Protein AF-0000000082938205 (afdb_homodimer)

Structure (mmCIF, N/CA/C/O backbone):
data_AF-0000000082938205-model_v1
#
loop_
_entity.id
_entity.type
_entity.pdbx_description
1 polymer 'SCP2 sterol-binding domain-containing protein'
#
loop_
_atom_site.group_PDB
_atom_site.id
_atom_site.type_symbol
_atom_site.label_atom_id
_atom_site.label_alt_id
_atom_site.label_comp_id
_atom_site.label_asym_id
_atom_site.label_entity_id
_atom_site.label_seq_id
_atom_site.pdbx_PDB_ins_code
_atom_site.Cartn_x
_atom_site.Cartn_y
_atom_site.Cartn_z
_atom_site.occupancy
_atom_site.B_iso_or_equiv
_atom_site.auth_seq_id
_atom_site.auth_comp_id
_atom_site.auth_asym_id
_atom_site.auth_atom_id
_atom_site.pdbx_PDB_model_num
ATOM 1 N N . MET A 1 1 ? 1.749 -19.875 -28.906 1 38.22 1 MET A N 1
ATOM 2 C CA . MET A 1 1 ? 0.828 -20.109 -27.812 1 38.22 1 MET A CA 1
ATOM 3 C C . MET A 1 1 ? 1.451 -21.047 -26.781 1 38.22 1 MET A C 1
ATOM 5 O O . MET A 1 1 ? 1.13 -20.969 -25.594 1 38.22 1 MET A O 1
ATOM 9 N N . SER A 1 2 ? 2.055 -22.016 -27.25 1 43.06 2 SER A N 1
ATOM 10 C CA . SER A 1 2 ? 2.635 -23.141 -26.531 1 43.06 2 SER A CA 1
ATOM 11 C C . SER A 1 2 ? 3.816 -22.703 -25.672 1 43.06 2 SER A C 1
ATOM 13 O O . SER A 1 2 ? 4.027 -23.234 -24.578 1 43.06 2 SER A O 1
ATOM 15 N N . LYS A 1 3 ? 4.758 -21.891 -26.297 1 48.84 3 LYS A N 1
ATOM 16 C CA . LYS A 1 3 ? 6.039 -21.391 -25.797 1 48.84 3 LYS A CA 1
ATOM 17 C C . LYS A 1 3 ? 5.844 -20.438 -24.625 1 48.84 3 LYS A C 1
ATOM 19 O O . LYS A 1 3 ? 6.676 -20.375 -23.719 1 48.84 3 LYS A O 1
ATOM 24 N N . GLN A 1 4 ? 4.656 -19.625 -24.609 1 50.03 4 GLN A N 1
ATOM 25 C CA . GLN A 1 4 ? 4.219 -18.578 -23.688 1 50.03 4 GLN A CA 1
ATOM 26 C C . GLN A 1 4 ? 3.797 -19.172 -22.344 1 50.03 4 GLN A C 1
ATOM 28 O O . GLN A 1 4 ? 4.074 -18.594 -21.297 1 50.03 4 GLN A O 1
ATOM 33 N N . HIS A 1 5 ? 3.062 -20.438 -22.531 1 54.81 5 HIS A N 1
ATOM 34 C CA . HIS A 1 5 ? 2.635 -21.219 -21.375 1 54.81 5 HIS A CA 1
ATOM 35 C C . HIS A 1 5 ? 3.83 -21.844 -20.656 1 54.81 5 HIS A C 1
ATOM 37 O O . HIS A 1 5 ? 3.822 -21.969 -19.438 1 54.81 5 HIS A O 1
ATOM 43 N N . GLY A 1 6 ? 4.801 -22 -21.5 1 62.03 6 GLY A N 1
ATOM 44 C CA . GLY A 1 6 ? 6.004 -22.562 -20.922 1 62.03 6 GLY A CA 1
ATOM 45 C C . GLY A 1 6 ? 6.688 -21.641 -19.938 1 62.03 6 GLY A C 1
ATOM 46 O O . GLY A 1 6 ? 7.066 -22.062 -18.844 1 62.03 6 GLY A O 1
ATOM 47 N N . THR A 1 7 ? 6.492 -20.406 -20.297 1 84.94 7 THR A N 1
ATOM 48 C CA . THR A 1 7 ? 7.172 -19.406 -19.484 1 84.94 7 THR A CA 1
ATOM 49 C C . THR A 1 7 ? 6.438 -19.203 -18.156 1 84.94 7 THR A C 1
ATOM 51 O O . THR A 1 7 ? 7.051 -19.234 -17.094 1 84.94 7 THR A O 1
ATOM 54 N N . LEU A 1 8 ? 5.059 -19.234 -18.234 1 90.31 8 LEU A N 1
ATOM 55 C CA . LEU A 1 8 ? 4.293 -19.016 -17.016 1 90.31 8 LEU A CA 1
ATOM 56 C C . LEU A 1 8 ? 4.402 -20.234 -16.094 1 90.31 8 LEU A C 1
ATOM 58 O O . LEU A 1 8 ? 4.555 -20.078 -14.875 1 90.31 8 LEU A O 1
ATOM 62 N N . SER A 1 9 ? 4.348 -21.422 -16.703 1 91.38 9 SER A N 1
ATOM 63 C CA . SER A 1 9 ? 4.473 -22.641 -15.93 1 91.38 9 SER A CA 1
ATOM 64 C C . SER A 1 9 ? 5.809 -22.703 -15.195 1 91.38 9 SER A C 1
ATOM 66 O O . SER A 1 9 ? 5.863 -23.094 -14.031 1 91.38 9 SER A O 1
ATOM 68 N N . GLU A 1 10 ? 6.848 -22.297 -15.883 1 92.19 10 GLU A N 1
ATOM 69 C CA . GLU A 1 10 ? 8.172 -22.281 -15.273 1 92.19 10 GLU A CA 1
ATOM 70 C C . GLU A 1 10 ? 8.234 -21.297 -14.109 1 92.19 10 GLU A C 1
ATOM 72 O O . GLU A 1 10 ? 8.844 -21.578 -13.078 1 92.19 10 GLU A O 1
ATOM 77 N N . ILE A 1 11 ? 7.578 -20.203 -14.289 1 93.81 11 ILE A N 1
ATOM 78 C CA . ILE A 1 11 ? 7.555 -19.188 -13.242 1 93.81 11 ILE A CA 1
ATOM 79 C C . ILE A 1 11 ? 6.77 -19.703 -12.039 1 93.81 11 ILE A C 1
ATOM 81 O O . ILE A 1 11 ? 7.203 -19.547 -10.891 1 93.81 11 ILE A O 1
ATOM 85 N N . MET A 1 12 ? 5.656 -20.359 -12.312 1 95.44 12 MET A N 1
ATOM 86 C CA . MET A 1 12 ? 4.844 -20.922 -11.242 1 95.44 12 MET A CA 1
ATOM 87 C C . MET A 1 12 ? 5.648 -21.922 -10.422 1 95.44 12 MET A C 1
ATOM 89 O O . MET A 1 12 ? 5.605 -21.906 -9.188 1 95.44 12 MET A O 1
ATOM 93 N N . ASP A 1 13 ? 6.371 -22.719 -11.117 1 95.44 13 ASP A N 1
ATOM 94 C CA . ASP A 1 13 ? 7.203 -23.719 -10.453 1 95.44 13 ASP A CA 1
ATOM 95 C C . ASP A 1 13 ? 8.273 -23.062 -9.586 1 95.44 13 ASP A C 1
ATOM 97 O O . ASP A 1 13 ? 8.539 -23.5 -8.469 1 95.44 13 ASP A O 1
ATOM 101 N N . LYS A 1 14 ? 8.828 -22.062 -10.125 1 94.94 14 LYS A N 1
ATOM 102 C CA . LYS A 1 14 ? 9.867 -21.344 -9.391 1 94.94 14 LYS A CA 1
ATOM 103 C C . LYS A 1 14 ? 9.297 -20.703 -8.125 1 94.94 14 LYS A C 1
ATOM 105 O O . LYS A 1 14 ? 9.914 -20.781 -7.055 1 94.94 14 LYS A O 1
ATOM 110 N N . ILE A 1 15 ? 8.117 -20.109 -8.195 1 96.69 15 ILE A N 1
ATOM 111 C CA . ILE A 1 15 ? 7.469 -19.484 -7.047 1 96.69 15 ILE A CA 1
ATOM 112 C C . ILE A 1 15 ? 7.234 -20.531 -5.961 1 96.69 15 ILE A C 1
ATOM 114 O O . ILE A 1 15 ? 7.625 -20.344 -4.805 1 96.69 15 ILE A O 1
ATOM 118 N N . GLN A 1 16 ? 6.637 -21.578 -6.418 1 97.62 16 GLN A N 1
ATOM 119 C CA . GLN A 1 16 ? 6.348 -22.641 -5.457 1 97.62 16 GLN A CA 1
ATOM 120 C C . GLN A 1 16 ? 7.629 -23.156 -4.797 1 97.62 16 GLN A C 1
ATOM 122 O O . GLN A 1 16 ? 7.668 -23.344 -3.578 1 97.62 16 GLN A O 1
ATOM 127 N N . SER A 1 17 ? 8.656 -23.359 -5.602 1 97 17 SER A N 1
ATOM 128 C CA . SER A 1 17 ? 9.93 -23.859 -5.09 1 97 17 SER A CA 1
ATOM 129 C C . SER A 1 17 ? 10.547 -22.891 -4.09 1 97 17 SER A C 1
ATOM 131 O O . SER A 1 17 ? 10.953 -23.297 -2.996 1 97 17 SER A O 1
ATOM 133 N N . GLU A 1 18 ? 10.617 -21.672 -4.367 1 96.38 18 GLU A N 1
ATOM 134 C CA . GLU A 1 18 ? 11.227 -20.656 -3.5 1 96.38 18 GLU A CA 1
ATOM 135 C C . GLU A 1 18 ? 10.477 -20.547 -2.176 1 96.38 18 GLU A C 1
ATOM 137 O O . GLU A 1 18 ? 11.094 -20.484 -1.111 1 96.38 18 GLU A O 1
ATOM 142 N N . LEU A 1 19 ? 9.148 -20.562 -2.25 1 97.44 19 LEU A N 1
ATOM 143 C CA . LEU A 1 19 ? 8.328 -20.438 -1.052 1 97.44 19 LEU A CA 1
ATOM 144 C C . LEU A 1 19 ? 8.562 -21.594 -0.092 1 97.44 19 LEU A C 1
ATOM 146 O O . LEU A 1 19 ? 8.625 -21.391 1.124 1 97.44 19 LEU A O 1
ATOM 150 N N . ASN A 1 20 ? 8.727 -22.719 -0.67 1 97.94 20 ASN A N 1
ATOM 151 C CA . ASN A 1 20 ? 8.812 -23.906 0.175 1 97.94 20 ASN A CA 1
ATOM 152 C C . ASN A 1 20 ? 10.25 -24.172 0.618 1 97.94 20 ASN A C 1
ATOM 154 O O . ASN A 1 20 ? 10.477 -24.875 1.608 1 97.94 20 ASN A O 1
ATOM 158 N N . GLN A 1 21 ? 11.242 -23.656 -0.138 1 97 21 GLN A N 1
ATOM 159 C CA . GLN A 1 21 ? 12.633 -23.75 0.293 1 97 21 GLN A CA 1
ATOM 160 C C . GLN A 1 21 ? 12.898 -22.844 1.488 1 97 21 GLN A C 1
ATOM 162 O O . GLN A 1 21 ? 13.727 -23.156 2.344 1 97 21 GLN A O 1
ATOM 167 N N . ASN A 1 22 ? 12.289 -21.719 1.529 1 97.44 22 ASN A N 1
ATOM 168 C CA . ASN A 1 22 ? 12.281 -20.781 2.652 1 97.44 22 ASN A CA 1
ATOM 169 C C . ASN A 1 22 ? 10.859 -20.422 3.066 1 97.44 22 ASN A C 1
ATOM 171 O O . ASN A 1 22 ? 10.305 -19.422 2.592 1 97.44 22 ASN A O 1
ATOM 175 N N . SER A 1 23 ? 10.289 -21.062 4.062 1 97.75 23 SER A N 1
ATOM 176 C CA . SER A 1 23 ? 8.859 -20.953 4.359 1 97.75 23 SER A CA 1
ATOM 177 C C . SER A 1 23 ? 8.602 -19.938 5.461 1 97.75 23 SER A C 1
ATOM 179 O O . SER A 1 23 ? 7.449 -19.656 5.801 1 97.75 23 SER A O 1
ATOM 181 N N . GLU A 1 24 ? 9.625 -19.328 6 1 97.5 24 GLU A N 1
ATOM 182 C CA . GLU A 1 24 ? 9.477 -18.422 7.141 1 97.5 24 GLU A CA 1
ATOM 183 C C . GLU A 1 24 ? 8.578 -17.234 6.797 1 97.5 24 GLU A C 1
ATOM 185 O O . GLU A 1 24 ? 7.648 -16.922 7.539 1 97.5 24 GLU A O 1
ATOM 190 N N . PRO A 1 25 ? 8.75 -16.656 5.664 1 97.19 25 PRO A N 1
ATOM 191 C CA . PRO A 1 25 ? 7.918 -15.484 5.379 1 97.19 25 PRO A CA 1
ATOM 192 C C . PRO A 1 25 ? 6.441 -15.836 5.219 1 97.19 25 PRO A C 1
ATOM 194 O O . PRO A 1 25 ? 5.582 -14.953 5.266 1 97.19 25 PRO A O 1
ATOM 197 N N . ILE A 1 26 ? 6.109 -17.062 5 1 98.12 26 ILE A N 1
ATOM 198 C CA . ILE A 1 26 ? 4.711 -17.438 4.797 1 98.12 26 ILE A CA 1
ATOM 199 C C . ILE A 1 26 ? 4.215 -18.25 5.984 1 98.12 26 ILE A C 1
ATOM 201 O O . ILE A 1 26 ? 3.127 -18.828 5.934 1 98.12 26 ILE A O 1
ATOM 205 N N . SER A 1 27 ? 5.055 -18.312 7.023 1 98.12 27 SER A N 1
ATOM 206 C CA . SER A 1 27 ? 4.598 -18.953 8.242 1 98.12 27 SER A CA 1
ATOM 207 C C . SER A 1 27 ? 3.373 -18.25 8.82 1 98.12 27 SER A C 1
ATOM 209 O O . SER A 1 27 ? 3.33 -17.031 8.883 1 98.12 27 SER A O 1
ATOM 211 N N . GLY A 1 28 ? 2.381 -19.031 9.094 1 97.62 28 GLY A N 1
ATOM 212 C CA . GLY A 1 28 ? 1.173 -18.484 9.703 1 97.62 28 GLY A CA 1
ATOM 213 C C . GLY A 1 28 ? 0.222 -17.875 8.688 1 97.62 28 GLY A C 1
ATOM 214 O O . GLY A 1 28 ? -0.877 -17.438 9.047 1 97.62 28 GLY A O 1
ATOM 215 N N . VAL A 1 29 ? 0.578 -17.828 7.516 1 97.81 29 VAL A N 1
ATOM 216 C CA . VAL A 1 29 ? -0.27 -17.219 6.496 1 97.81 29 VAL A CA 1
ATOM 217 C C . VAL A 1 29 ? -1.228 -18.266 5.93 1 97.81 29 VAL A C 1
ATOM 219 O O . VAL A 1 29 ? -0.81 -19.375 5.566 1 97.81 29 VAL A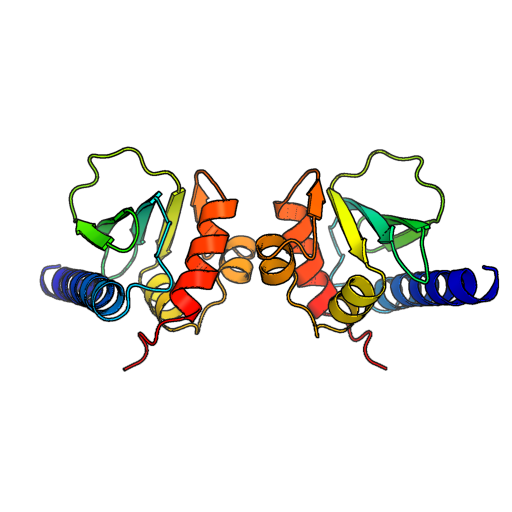 O 1
ATOM 222 N N . ASN A 1 30 ? -2.502 -17.969 5.934 1 98.69 30 ASN A N 1
ATOM 223 C CA . ASN A 1 30 ? -3.561 -18.781 5.336 1 98.69 30 ASN A CA 1
ATOM 224 C C . ASN A 1 30 ? -4.402 -17.953 4.359 1 98.69 30 ASN A C 1
ATOM 226 O O . ASN A 1 30 ? -5.375 -17.312 4.762 1 98.69 30 ASN A O 1
ATOM 230 N N . THR A 1 31 ? -4 -17.953 3.158 1 98.75 31 THR A N 1
ATOM 231 C CA . THR A 1 31 ? -4.598 -17.062 2.162 1 98.75 31 THR A CA 1
ATOM 232 C C . THR A 1 31 ? -4.531 -17.688 0.773 1 98.75 31 THR A C 1
ATOM 234 O O . THR A 1 31 ? -3.537 -18.328 0.42 1 98.75 31 THR A O 1
ATOM 237 N N . ILE A 1 32 ? -5.57 -17.5 -0.006 1 98.88 32 ILE A N 1
ATOM 238 C CA . ILE A 1 32 ? -5.562 -17.906 -1.409 1 98.88 32 ILE A CA 1
ATOM 239 C C . ILE A 1 32 ? -5.496 -16.656 -2.299 1 98.88 32 ILE A C 1
ATOM 241 O O . ILE A 1 32 ? -6.41 -15.836 -2.291 1 98.88 32 ILE A O 1
ATOM 245 N N . TYR A 1 33 ? -4.414 -16.562 -3.09 1 98.88 33 TYR A N 1
ATOM 246 C CA . TYR A 1 33 ? -4.258 -15.531 -4.109 1 98.88 33 TYR A CA 1
ATOM 247 C C . TYR A 1 33 ? -4.555 -16.094 -5.496 1 98.88 33 TYR A C 1
ATOM 249 O O . TYR A 1 33 ? -4.152 -17.203 -5.824 1 98.88 33 TYR A O 1
ATOM 257 N N . GLN A 1 34 ? -5.277 -15.289 -6.254 1 98.81 34 GLN A N 1
ATOM 258 C CA . GLN A 1 34 ? -5.422 -15.594 -7.672 1 98.81 34 GLN A CA 1
ATOM 259 C C . GLN A 1 34 ? -4.73 -14.547 -8.539 1 98.81 34 GLN A C 1
ATOM 261 O O . GLN A 1 34 ? -4.848 -13.344 -8.281 1 98.81 34 GLN A O 1
ATOM 266 N N . PHE A 1 35 ? -4.004 -15.039 -9.523 1 98.62 35 PHE A N 1
ATOM 267 C CA . PHE A 1 35 ? -3.369 -14.172 -10.508 1 98.62 35 PHE A CA 1
ATOM 268 C C . PHE A 1 35 ? -4.031 -14.328 -11.875 1 98.62 35 PHE A C 1
ATOM 270 O O . PHE A 1 35 ? -4.18 -15.445 -12.375 1 98.62 35 PHE A O 1
ATOM 277 N N . ASP A 1 36 ? -4.469 -13.219 -12.398 1 98.44 36 ASP A N 1
ATOM 278 C CA . ASP A 1 36 ? -4.965 -13.148 -13.766 1 98.44 36 ASP A CA 1
ATOM 279 C C . ASP A 1 36 ? -4.016 -12.344 -14.656 1 98.44 36 ASP A C 1
ATOM 281 O O . ASP A 1 36 ? -3.955 -11.117 -14.555 1 98.44 36 ASP A O 1
ATOM 285 N N . ILE A 1 37 ? -3.332 -13.086 -15.508 1 97.5 37 ILE A N 1
ATOM 286 C CA . ILE A 1 37 ? -2.25 -12.5 -16.297 1 97.5 37 ILE A CA 1
ATOM 287 C C . ILE A 1 37 ? -2.686 -12.359 -17.75 1 97.5 37 ILE A C 1
ATOM 289 O O . ILE A 1 37 ? -3.248 -13.297 -18.328 1 97.5 37 ILE A O 1
ATOM 293 N N . SER A 1 38 ? -2.486 -11.188 -18.297 1 97 38 SER A N 1
ATOM 294 C CA . SER A 1 38 ? -2.773 -10.938 -19.719 1 97 38 SER A CA 1
ATOM 295 C C . SER A 1 38 ? -1.493 -10.703 -20.5 1 97 38 SER A C 1
ATOM 297 O O . SER A 1 38 ? -0.409 -10.594 -19.922 1 97 38 SER A O 1
ATOM 299 N N . GLY A 1 39 ? -1.63 -10.609 -21.828 1 92.5 39 GLY A N 1
ATOM 300 C CA . GLY A 1 39 ? -0.493 -10.312 -22.688 1 92.5 39 GLY A CA 1
ATOM 301 C C . GLY A 1 39 ? 0.136 -11.555 -23.281 1 92.5 39 GLY A C 1
ATOM 302 O O . GLY A 1 39 ? -0.57 -12.484 -23.688 1 92.5 39 GLY A O 1
ATOM 303 N N . ASP A 1 40 ? 1.417 -11.633 -23.328 1 84.94 40 ASP A N 1
ATOM 304 C CA . ASP A 1 40 ? 2.16 -12.625 -24.094 1 84.94 40 ASP A CA 1
ATOM 305 C C . ASP A 1 40 ? 2 -14.016 -23.484 1 84.94 40 ASP A C 1
ATOM 307 O O . ASP A 1 40 ? 2.021 -15.023 -24.203 1 84.94 40 ASP A O 1
ATOM 311 N N . ALA A 1 41 ? 1.958 -14.102 -22.156 1 83.94 41 ALA A N 1
ATOM 312 C CA . ALA A 1 41 ? 1.722 -15.367 -21.453 1 83.94 41 ALA A CA 1
ATOM 313 C C . ALA A 1 41 ? 0.455 -15.289 -20.609 1 83.94 41 ALA A C 1
ATOM 315 O O . ALA A 1 41 ? 0.526 -15.25 -19.375 1 83.94 41 ALA A O 1
ATOM 316 N N . GLU A 1 42 ? -0.647 -15.406 -21.266 1 91 42 GLU A N 1
ATOM 317 C CA . GLU A 1 42 ? -1.944 -15.203 -20.625 1 91 42 GLU A CA 1
ATOM 318 C C . GLU A 1 42 ? -2.375 -16.438 -19.844 1 91 42 GLU A C 1
ATOM 320 O O . GLU A 1 42 ? -2.156 -17.562 -20.281 1 91 42 GLU A O 1
ATOM 325 N N . GLY A 1 43 ? -2.926 -16.219 -18.703 1 95 43 GLY A N 1
ATOM 326 C CA . GLY A 1 43 ? -3.457 -17.297 -17.891 1 95 43 GLY A CA 1
ATOM 327 C C . GLY A 1 43 ? -3.797 -16.875 -16.469 1 95 43 GLY A C 1
ATOM 328 O O . GLY A 1 43 ? -3.543 -15.742 -16.078 1 95 43 GLY A O 1
ATOM 329 N N . SER A 1 44 ? -4.477 -17.797 -15.844 1 97.5 44 SER A N 1
ATOM 330 C CA . SER A 1 44 ? -4.797 -17.609 -14.43 1 97.5 44 SER A CA 1
ATOM 331 C C . SER A 1 44 ? -4.262 -18.766 -13.586 1 97.5 44 SER A C 1
ATOM 333 O O . SER A 1 44 ? -4.238 -19.922 -14.031 1 97.5 44 SER A O 1
ATOM 335 N N . PHE A 1 45 ? -3.881 -18.438 -12.445 1 98.06 45 PHE A N 1
ATOM 336 C CA . PHE A 1 45 ? -3.449 -19.484 -11.508 1 98.06 45 PHE A CA 1
ATOM 337 C C . PHE A 1 45 ? -3.672 -19.031 -10.07 1 98.06 45 PHE A C 1
ATOM 339 O O . PHE A 1 45 ? -3.939 -17.859 -9.812 1 98.06 45 PHE A O 1
ATOM 346 N N . GLN A 1 46 ? -3.637 -19.953 -9.133 1 98.69 46 GLN A N 1
ATOM 347 C CA . GLN A 1 46 ? -3.789 -19.641 -7.719 1 98.69 46 GLN A CA 1
ATOM 348 C C . GLN A 1 46 ? -2.533 -20.016 -6.934 1 98.69 46 GLN A C 1
ATOM 350 O O . GLN A 1 46 ? -1.912 -21.047 -7.199 1 98.69 46 GLN A O 1
ATOM 355 N N . LEU A 1 47 ? -2.162 -19.172 -6.098 1 98.75 47 LEU A N 1
ATOM 356 C CA . LEU A 1 47 ? -1.217 -19.422 -5.016 1 98.75 47 LEU A CA 1
ATOM 357 C C . LEU A 1 47 ? -1.946 -19.641 -3.695 1 98.75 47 LEU A C 1
ATOM 359 O O . LEU A 1 47 ? -2.605 -18.734 -3.188 1 98.75 47 LEU A O 1
ATOM 363 N N . ARG A 1 48 ? -1.855 -20.828 -3.168 1 98.81 48 ARG A N 1
ATOM 364 C CA . ARG A 1 48 ? -2.518 -21.203 -1.922 1 98.81 48 ARG A CA 1
ATOM 365 C C . ARG A 1 48 ? -1.507 -21.344 -0.788 1 98.81 48 ARG A C 1
ATOM 367 O O . ARG A 1 48 ? -0.657 -22.234 -0.814 1 98.81 48 ARG A O 1
ATOM 374 N N . LEU A 1 49 ? -1.578 -20.484 0.109 1 98.75 49 LEU A N 1
ATOM 375 C CA . LEU A 1 49 ? -0.686 -20.5 1.263 1 98.75 49 LEU A CA 1
ATOM 376 C C . LEU A 1 49 ? -1.389 -21.062 2.49 1 98.75 49 LEU A C 1
ATOM 378 O O . LEU A 1 49 ? -2.498 -20.641 2.828 1 98.75 49 LEU A O 1
ATOM 382 N N . GLN A 1 50 ? -0.744 -22.016 3.072 1 98.31 50 GLN A N 1
ATOM 383 C CA . GLN A 1 50 ? -1.286 -22.641 4.273 1 98.31 50 GLN A CA 1
ATOM 384 C C . GLN A 1 50 ? -0.193 -22.875 5.309 1 98.31 50 GLN A C 1
ATOM 386 O O . GLN A 1 50 ? 0.497 -23.891 5.27 1 98.31 50 GLN A O 1
ATOM 391 N N . ASP A 1 51 ? -0.07 -22 6.23 1 97.5 51 ASP A N 1
ATOM 392 C CA . ASP A 1 51 ? 0.784 -22.078 7.414 1 97.5 51 ASP A CA 1
ATOM 393 C C . ASP A 1 51 ? 2.178 -22.594 7.047 1 97.5 51 ASP A C 1
ATOM 395 O O . ASP A 1 51 ? 2.641 -23.594 7.586 1 97.5 51 ASP A O 1
ATOM 399 N N . GLY A 1 52 ? 2.779 -21.891 6.125 1 97.94 52 GLY A N 1
ATOM 400 C CA . GLY A 1 52 ? 4.172 -22.172 5.812 1 97.94 52 GLY A CA 1
ATOM 401 C C . GLY A 1 52 ? 4.34 -23.047 4.582 1 97.94 52 GLY A C 1
ATOM 402 O O . GLY A 1 52 ? 5.453 -23.453 4.254 1 97.94 52 GLY A O 1
ATOM 403 N N . THR A 1 53 ? 3.211 -23.359 3.932 1 98.44 53 THR A N 1
ATOM 404 C CA . THR A 1 53 ? 3.271 -24.109 2.684 1 98.44 53 THR A CA 1
ATOM 405 C C . THR A 1 53 ? 2.633 -23.328 1.545 1 98.44 53 THR A C 1
ATOM 407 O O . THR A 1 53 ? 1.575 -22.719 1.722 1 98.44 53 THR A O 1
ATOM 410 N N . GLY A 1 54 ? 3.322 -23.297 0.449 1 98.56 54 GLY A N 1
ATOM 411 C CA . GLY A 1 54 ? 2.787 -22.656 -0.743 1 98.56 54 GLY A CA 1
ATOM 412 C C . GLY A 1 54 ? 2.562 -23.625 -1.889 1 98.56 54 GLY A C 1
ATOM 413 O O . GLY A 1 54 ? 3.467 -24.391 -2.258 1 98.56 54 GLY A O 1
ATOM 414 N N . LYS A 1 55 ? 1.384 -23.625 -2.398 1 98.5 55 LYS A N 1
ATOM 415 C CA . LYS A 1 55 ? 1.038 -24.422 -3.57 1 98.5 55 LYS A CA 1
ATOM 416 C C . LYS A 1 55 ? 0.543 -23.531 -4.711 1 98.5 55 LYS A C 1
ATOM 418 O O . LYS A 1 55 ? -0.3 -22.656 -4.504 1 98.5 55 LYS A O 1
ATOM 423 N N . VAL A 1 56 ? 1.142 -23.766 -5.906 1 98.31 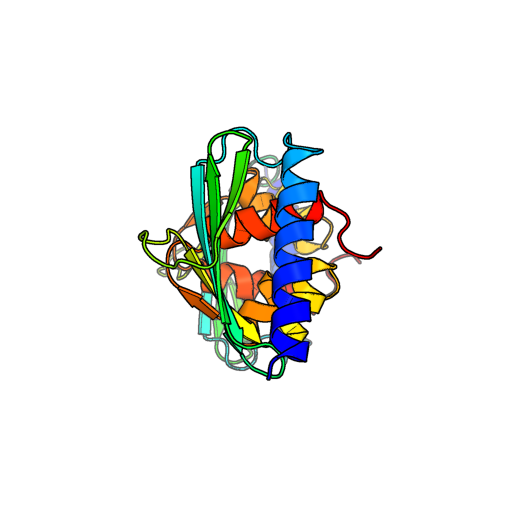56 VAL A N 1
ATOM 424 C CA . VAL A 1 56 ? 0.688 -23.031 -7.09 1 98.31 56 VAL A CA 1
ATOM 425 C C . VAL A 1 56 ? -0.07 -23.984 -8.016 1 98.31 56 VAL A C 1
ATOM 427 O O . VAL A 1 56 ? 0.427 -25.062 -8.352 1 98.31 56 VAL A O 1
ATOM 430 N N . VAL A 1 57 ? -1.286 -23.578 -8.375 1 97.62 57 VAL A N 1
ATOM 431 C CA . VAL A 1 57 ? -2.098 -24.484 -9.188 1 97.62 57 VAL A CA 1
ATOM 432 C C . VAL A 1 57 ? -2.723 -23.703 -10.344 1 97.62 57 VAL A C 1
ATOM 434 O O . VAL A 1 57 ? -3.059 -22.516 -10.195 1 97.62 57 VAL A O 1
ATOM 437 N N . LEU A 1 58 ? -2.893 -24.312 -11.43 1 94.94 58 LEU A N 1
ATOM 438 C CA . LEU A 1 58 ? -3.521 -23.719 -12.602 1 94.94 58 LEU A CA 1
ATOM 439 C C . LEU A 1 58 ? -5.039 -23.719 -12.469 1 94.94 58 LEU A C 1
ATOM 441 O O . LEU A 1 58 ? -5.727 -22.906 -13.086 1 94.94 58 LEU A O 1
ATOM 445 N N . ASP A 1 59 ? -5.516 -24.641 -11.672 1 91.62 59 ASP A N 1
ATOM 446 C CA . ASP A 1 59 ? -6.957 -24.734 -11.453 1 91.62 59 ASP A CA 1
ATOM 447 C C . ASP A 1 59 ? -7.449 -23.609 -10.547 1 91.62 59 ASP A C 1
ATOM 449 O O . ASP A 1 59 ? -7.012 -23.484 -9.398 1 91.62 59 ASP A O 1
ATOM 453 N N . VAL A 1 60 ? -8.281 -22.828 -11.141 1 94.12 60 VAL A N 1
ATOM 454 C CA . VAL A 1 60 ? -8.883 -21.75 -10.359 1 94.12 60 VAL A CA 1
ATOM 455 C C . VAL A 1 60 ? -10.227 -22.203 -9.797 1 94.12 60 VAL A C 1
ATOM 457 O O . VAL A 1 60 ? -11.281 -21.734 -10.234 1 94.12 60 VAL A O 1
ATOM 460 N N . ASP A 1 61 ? -10.164 -23.094 -8.82 1 96.19 61 ASP A N 1
ATOM 461 C CA . ASP A 1 61 ? -11.391 -23.766 -8.391 1 96.19 61 ASP A CA 1
ATOM 462 C C . ASP A 1 61 ? -11.773 -23.344 -6.973 1 96.19 61 ASP A C 1
ATOM 464 O O . ASP A 1 61 ? -12.828 -23.734 -6.469 1 96.19 61 ASP A O 1
ATOM 468 N N . GLN A 1 62 ? -10.953 -22.656 -6.312 1 97.81 62 GLN A N 1
ATOM 469 C CA . GLN A 1 62 ? -11.25 -22.172 -4.973 1 97.81 62 GLN A CA 1
ATOM 470 C C . GLN A 1 62 ? -11.484 -20.656 -4.98 1 97.81 62 GLN A C 1
ATOM 472 O O . GLN A 1 62 ? -10.922 -19.938 -5.812 1 97.81 62 GLN A O 1
ATOM 477 N N . ALA A 1 63 ? -12.367 -20.25 -4.059 1 98.12 63 ALA A N 1
ATOM 478 C CA . ALA A 1 63 ? -12.555 -18.812 -3.898 1 98.12 63 ALA A CA 1
ATOM 479 C C . ALA A 1 63 ? -11.273 -18.141 -3.424 1 98.12 63 ALA A C 1
ATOM 481 O O . ALA A 1 63 ? -10.656 -18.578 -2.455 1 98.12 63 ALA A O 1
ATOM 482 N N . ALA A 1 64 ? -10.883 -17.125 -4.121 1 98.75 64 ALA A N 1
ATOM 483 C CA . ALA A 1 64 ? -9.672 -16.406 -3.754 1 98.75 64 ALA A CA 1
ATOM 484 C C . ALA A 1 64 ? -9.969 -15.32 -2.723 1 98.75 64 ALA A C 1
ATOM 486 O O . ALA A 1 64 ? -11.008 -14.656 -2.791 1 98.75 64 ALA A O 1
ATOM 487 N N . ASP A 1 65 ? -9.062 -15.141 -1.783 1 98.75 65 ASP A N 1
ATOM 488 C CA . ASP A 1 65 ? -9.141 -14.016 -0.854 1 98.75 65 ASP A CA 1
ATOM 489 C C . ASP A 1 65 ? -8.828 -12.703 -1.557 1 98.75 65 ASP A C 1
ATOM 491 O O . ASP A 1 65 ? -9.352 -11.648 -1.184 1 98.75 65 ASP A O 1
ATOM 495 N N . CYS A 1 66 ? -7.957 -12.812 -2.559 1 98.62 66 CYS A N 1
ATOM 496 C CA . CYS A 1 66 ? -7.473 -11.656 -3.309 1 98.62 66 CYS A CA 1
ATOM 497 C C . CYS A 1 66 ? -7.082 -12.055 -4.72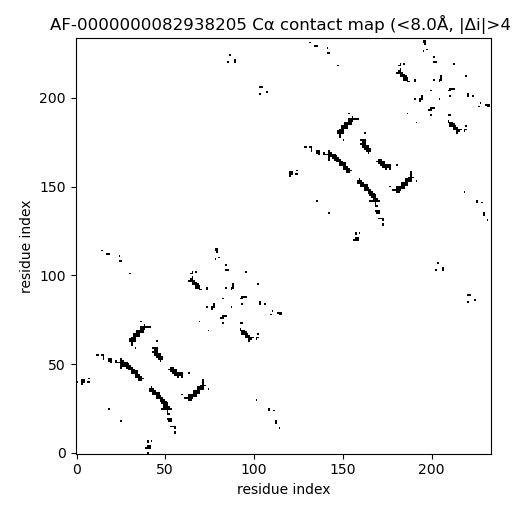7 1 98.62 66 CYS A C 1
ATOM 499 O O . CYS A 1 66 ? -6.34 -13.016 -4.926 1 98.62 66 CYS A O 1
ATOM 501 N N . THR A 1 67 ? -7.551 -11.328 -5.703 1 98.81 67 THR A N 1
ATOM 502 C CA . THR A 1 67 ? -7.195 -11.547 -7.102 1 98.81 67 THR A CA 1
ATOM 503 C C . THR A 1 67 ? -6.383 -10.367 -7.641 1 98.81 67 THR A C 1
ATOM 505 O O . THR A 1 67 ? -6.812 -9.219 -7.543 1 98.81 67 THR A O 1
ATOM 508 N N . LEU A 1 68 ? -5.277 -10.703 -8.148 1 98.75 68 LEU A N 1
ATOM 509 C CA . LEU A 1 68 ? -4.402 -9.719 -8.781 1 98.75 68 LEU A CA 1
ATOM 510 C C . LEU A 1 68 ? -4.457 -9.836 -10.297 1 98.75 68 LEU A C 1
ATOM 512 O O . LEU A 1 68 ? -4.203 -10.914 -10.852 1 98.75 68 LEU A O 1
ATOM 516 N N . VAL A 1 69 ? -4.785 -8.734 -10.961 1 98.69 69 VAL A N 1
ATOM 517 C CA . VAL A 1 69 ? -4.93 -8.703 -12.414 1 98.69 69 VAL A CA 1
ATOM 518 C C . VAL A 1 69 ? -3.881 -7.77 -13.016 1 98.69 69 VAL A C 1
ATOM 520 O O . VAL A 1 69 ? -3.805 -6.594 -12.656 1 98.69 69 VAL A O 1
ATOM 523 N N . MET A 1 70 ? -3.086 -8.273 -13.938 1 98.25 70 MET A N 1
ATOM 524 C CA . MET A 1 70 ? -2.045 -7.457 -14.555 1 98.25 70 MET A CA 1
ATOM 525 C C . MET A 1 70 ? -1.529 -8.109 -15.828 1 98.25 70 MET A C 1
ATOM 527 O O . MET A 1 70 ? -1.882 -9.25 -16.141 1 98.25 70 MET A O 1
ATOM 531 N N . SER A 1 71 ? -0.671 -7.379 -16.578 1 97.62 71 SER A N 1
ATOM 532 C CA . SER A 1 71 ? -0.01 -7.949 -17.75 1 97.62 71 SER A CA 1
ATOM 533 C C . SER A 1 71 ? 1.143 -8.859 -17.328 1 97.62 71 SER A C 1
ATOM 535 O O . SER A 1 71 ? 1.641 -8.773 -16.219 1 97.62 71 SER A O 1
ATOM 537 N N . PHE A 1 72 ? 1.553 -9.664 -18.266 1 96.06 72 PHE A N 1
ATOM 538 C CA . PHE A 1 72 ? 2.689 -10.539 -18.031 1 96.06 72 PHE A CA 1
ATOM 539 C C . PHE A 1 72 ? 3.945 -9.734 -17.734 1 96.06 72 PHE A C 1
ATOM 541 O O . PHE A 1 72 ? 4.715 -10.078 -16.828 1 96.06 72 PHE A O 1
ATOM 548 N N . ASP A 1 73 ? 4.113 -8.656 -18.469 1 95.5 73 ASP A N 1
ATOM 549 C CA . ASP A 1 73 ? 5.262 -7.785 -18.234 1 95.5 73 ASP A CA 1
ATOM 550 C C . ASP A 1 73 ? 5.246 -7.215 -16.828 1 95.5 73 ASP A C 1
ATOM 552 O O . ASP A 1 73 ? 6.258 -7.27 -16.109 1 95.5 73 ASP A O 1
ATOM 556 N N . SER A 1 74 ? 4.074 -6.746 -16.359 1 96.56 74 SER A N 1
ATOM 557 C CA . SER A 1 74 ? 3.934 -6.207 -15.008 1 96.56 74 SER A CA 1
ATOM 558 C C . SER A 1 74 ? 4.16 -7.289 -13.953 1 96.56 74 SER A C 1
ATOM 560 O O . SER A 1 74 ? 4.793 -7.039 -12.93 1 96.56 74 SER A O 1
ATOM 562 N N . PHE A 1 75 ? 3.672 -8.461 -14.273 1 96.38 75 PHE A N 1
ATOM 563 C CA . PHE A 1 75 ? 3.822 -9.578 -13.352 1 96.38 75 PHE A CA 1
ATOM 564 C C . PHE A 1 75 ? 5.297 -9.906 -13.133 1 96.38 75 PHE A C 1
ATOM 566 O O . PHE A 1 75 ? 5.746 -10.039 -11.992 1 96.38 75 PHE A O 1
ATOM 573 N N . GLN A 1 76 ? 6.066 -9.977 -14.188 1 93.62 76 GLN A N 1
ATOM 574 C CA . GLN A 1 76 ? 7.492 -10.281 -14.086 1 93.62 76 GLN A CA 1
ATOM 575 C C . GLN A 1 76 ? 8.219 -9.211 -13.273 1 93.62 76 GLN A C 1
ATOM 577 O O . GLN A 1 76 ? 9.039 -9.531 -12.406 1 93.62 76 GLN A O 1
ATOM 582 N N . LYS A 1 77 ? 7.926 -7.992 -13.547 1 94.44 77 LYS A N 1
ATOM 583 C CA . LYS A 1 77 ? 8.547 -6.883 -12.828 1 94.44 77 LYS A CA 1
ATOM 584 C C . LYS A 1 77 ? 8.133 -6.879 -11.359 1 94.44 77 LYS A C 1
ATOM 586 O O . LYS A 1 77 ? 8.945 -6.578 -10.484 1 94.44 77 LYS A O 1
ATOM 591 N N . PHE A 1 78 ? 6.898 -7.219 -11.133 1 95.12 78 PHE A N 1
ATOM 592 C CA . PHE A 1 78 ? 6.375 -7.309 -9.773 1 95.12 78 PHE A CA 1
ATOM 593 C C . PHE A 1 78 ? 7.105 -8.391 -8.984 1 95.12 78 PHE A C 1
ATOM 595 O O . PHE A 1 78 ? 7.555 -8.148 -7.863 1 95.12 78 PHE A O 1
ATOM 602 N N . LEU A 1 79 ? 7.281 -9.5 -9.594 1 93.88 79 LEU A N 1
ATOM 603 C CA . LEU A 1 79 ? 7.918 -10.648 -8.953 1 93.88 79 LEU A CA 1
ATOM 604 C C . LEU A 1 79 ? 9.375 -10.344 -8.625 1 93.88 79 LEU A C 1
ATOM 606 O O . LEU A 1 79 ? 9.898 -10.789 -7.602 1 93.88 79 LEU A O 1
ATOM 610 N N . THR A 1 80 ? 10 -9.578 -9.508 1 90.88 80 THR A N 1
ATOM 611 C CA . THR A 1 80 ? 11.43 -9.336 -9.359 1 90.88 80 THR A CA 1
ATOM 612 C C . THR A 1 80 ? 11.688 -8.062 -8.562 1 90.88 80 THR A C 1
ATOM 614 O O . THR A 1 80 ? 12.836 -7.676 -8.352 1 90.88 80 THR A O 1
ATOM 617 N N . GLY A 1 81 ? 10.625 -7.379 -8.133 1 88.75 81 GLY A N 1
ATOM 618 C CA . GLY A 1 81 ? 10.773 -6.188 -7.312 1 88.75 81 GLY A CA 1
ATOM 619 C C . GLY A 1 81 ? 11.023 -4.934 -8.125 1 88.75 81 GLY A C 1
ATOM 620 O O . GLY A 1 81 ? 11.328 -3.875 -7.57 1 88.75 81 GLY A O 1
ATOM 621 N N . LYS A 1 82 ? 10.961 -5 -9.398 1 92.06 82 LYS A N 1
ATOM 622 C CA . LYS A 1 82 ? 11.18 -3.863 -10.289 1 92.06 82 LYS A CA 1
ATOM 623 C C . LYS A 1 82 ? 9.906 -3.031 -10.438 1 92.06 82 LYS A C 1
ATOM 625 O O . LYS A 1 82 ? 9.945 -1.923 -10.977 1 92.06 82 LYS A O 1
ATOM 630 N N . LEU A 1 83 ? 8.797 -3.562 -10.078 1 93 83 LEU A N 1
ATOM 631 C CA . LEU A 1 83 ? 7.516 -2.861 -10 1 93 83 LEU A CA 1
ATOM 632 C C . LEU A 1 83 ? 6.965 -2.91 -8.578 1 93 83 LEU A C 1
ATOM 634 O O . LEU A 1 83 ? 6.715 -3.992 -8.039 1 93 83 LEU A O 1
ATOM 638 N N . ASN A 1 84 ? 6.836 -1.689 -7.988 1 91 84 ASN A N 1
ATOM 639 C CA . ASN A 1 84 ? 6.203 -1.581 -6.68 1 91 84 ASN A CA 1
ATOM 640 C C . ASN A 1 84 ? 4.699 -1.84 -6.758 1 91 84 ASN A C 1
ATOM 642 O O . ASN A 1 84 ? 3.99 -1.176 -7.516 1 91 84 ASN A O 1
ATOM 646 N N . GLY A 1 85 ? 4.223 -2.793 -6.023 1 94 85 GLY A N 1
ATOM 647 C CA . GLY A 1 85 ? 2.836 -3.219 -6.109 1 94 85 GLY A CA 1
ATOM 648 C C . GLY A 1 85 ? 1.853 -2.111 -5.781 1 94 85 GLY A C 1
ATOM 649 O O . GLY A 1 85 ? 0.838 -1.953 -6.465 1 94 85 GLY A O 1
ATOM 650 N N . THR A 1 86 ? 2.172 -1.324 -4.777 1 92.12 86 THR A N 1
ATOM 651 C CA . THR A 1 86 ? 1.304 -0.221 -4.383 1 92.12 86 THR A CA 1
ATOM 652 C C . THR A 1 86 ? 1.205 0.815 -5.496 1 92.12 86 THR A C 1
ATOM 654 O O . THR A 1 86 ? 0.107 1.234 -5.867 1 92.12 86 THR A O 1
ATOM 657 N N . MET A 1 87 ? 2.348 1.191 -6.016 1 90.75 87 MET A N 1
ATOM 658 C CA . MET A 1 87 ? 2.359 2.143 -7.125 1 90.75 87 MET A CA 1
ATOM 659 C C . MET A 1 87 ? 1.631 1.573 -8.336 1 90.75 87 MET A C 1
ATOM 661 O O . MET A 1 87 ? 0.9 2.291 -9.023 1 90.75 87 MET A O 1
ATOM 665 N N . ALA A 1 88 ? 1.839 0.326 -8.664 1 95.62 88 ALA A N 1
ATOM 666 C CA . ALA A 1 88 ? 1.192 -0.34 -9.789 1 95.62 88 ALA A CA 1
ATOM 667 C C . ALA A 1 88 ? -0.326 -0.321 -9.641 1 95.62 88 ALA A C 1
ATOM 669 O O . ALA A 1 88 ? -1.05 -0.121 -10.625 1 95.62 88 ALA A O 1
ATOM 670 N N . PHE A 1 89 ? -0.779 -0.551 -8.438 1 95.94 89 PHE A N 1
ATOM 671 C CA . PHE A 1 89 ? -2.207 -0.495 -8.148 1 95.94 89 PHE A CA 1
ATOM 672 C C . PHE A 1 89 ? -2.762 0.898 -8.414 1 95.94 89 PHE A C 1
ATOM 674 O O . PHE A 1 89 ? -3.727 1.053 -9.172 1 95.94 89 PHE A O 1
ATOM 681 N N . MET A 1 90 ? -2.057 1.877 -7.988 1 90.88 90 MET A N 1
ATOM 682 C CA . MET A 1 90 ? -2.5 3.262 -8.117 1 90.88 90 MET A CA 1
ATOM 683 C C . MET A 1 90 ? -2.52 3.689 -9.586 1 90.88 90 MET A C 1
ATOM 685 O O . MET A 1 90 ? -3.432 4.395 -10.016 1 90.88 90 MET A O 1
ATOM 689 N N . THR A 1 91 ? -1.562 3.254 -10.297 1 92.25 91 THR A N 1
ATOM 690 C CA . THR A 1 91 ? -1.433 3.695 -11.68 1 92.25 91 THR A CA 1
ATOM 691 C C . THR A 1 91 ? -2.312 2.854 -12.602 1 92.25 91 THR A C 1
ATOM 693 O O . THR A 1 91 ? -2.41 3.131 -13.797 1 92.25 91 THR A O 1
ATOM 696 N N . GLY A 1 92 ? -2.793 1.705 -12.094 1 95.12 92 GLY A N 1
ATOM 697 C CA . GLY A 1 92 ? -3.691 0.878 -12.883 1 95.12 92 GLY A CA 1
ATOM 698 C C . GLY A 1 92 ? -2.984 -0.259 -13.602 1 95.12 92 GLY A C 1
ATOM 699 O O . GLY A 1 92 ? -3.619 -1.041 -14.312 1 95.12 92 GLY A O 1
ATOM 700 N N . LYS A 1 93 ? -1.699 -0.366 -13.359 1 97 93 LYS A N 1
ATOM 701 C CA . LYS A 1 93 ? -0.94 -1.48 -13.922 1 97 93 LYS A CA 1
ATOM 702 C C . LYS A 1 93 ? -1.261 -2.785 -13.195 1 97 93 LYS A C 1
ATOM 704 O O . LYS A 1 93 ? -0.979 -3.871 -13.703 1 97 93 LYS A O 1
ATOM 709 N N . LEU A 1 94 ? -1.781 -2.645 -12.086 1 97.88 94 LEU A N 1
ATOM 710 C CA . LEU A 1 94 ? -2.285 -3.734 -11.258 1 97.88 94 LEU A CA 1
ATOM 711 C C . LEU A 1 94 ? -3.699 -3.438 -10.766 1 97.88 94 LEU A C 1
ATOM 713 O O . LEU A 1 94 ? -3.988 -2.32 -10.336 1 97.88 94 LEU A O 1
ATOM 717 N N . LYS A 1 95 ? -4.559 -4.367 -10.992 1 98 95 LYS A N 1
ATOM 718 C CA . LYS A 1 95 ? -5.887 -4.32 -10.391 1 98 95 LYS A CA 1
ATOM 719 C C . LYS A 1 95 ? -6.027 -5.363 -9.281 1 98 95 LYS A C 1
ATOM 721 O O . LYS A 1 95 ? -5.562 -6.496 -9.43 1 98 95 LYS A O 1
ATOM 726 N N . ILE A 1 96 ? -6.66 -5.004 -8.219 1 97.88 96 ILE A N 1
ATOM 727 C CA . ILE A 1 96 ? -6.844 -5.918 -7.094 1 97.88 96 ILE A CA 1
ATOM 728 C C . ILE A 1 96 ? -8.336 -6.055 -6.777 1 97.88 96 ILE A C 1
ATOM 730 O O . ILE A 1 96 ? -9.031 -5.051 -6.605 1 97.88 96 ILE A O 1
ATOM 734 N N . ASN A 1 97 ? -8.797 -7.195 -6.73 1 97.88 97 ASN A N 1
ATOM 735 C CA . ASN A 1 97 ? -10.141 -7.527 -6.266 1 97.88 97 ASN A CA 1
ATOM 736 C C . ASN A 1 97 ? -10.094 -8.352 -4.98 1 97.88 97 ASN A C 1
ATOM 738 O O . ASN A 1 97 ? -9.336 -9.312 -4.883 1 97.88 97 ASN A O 1
ATOM 742 N N . GLY A 1 98 ? -10.93 -7.98 -4.043 1 97 98 GLY A N 1
ATOM 743 C CA . GLY A 1 98 ? -10.953 -8.719 -2.791 1 97 98 GLY A CA 1
ATOM 744 C C . GLY A 1 98 ? -10.281 -7.98 -1.651 1 97 98 GLY A C 1
ATOM 745 O O . GLY A 1 98 ? -10.477 -6.777 -1.483 1 97 98 GLY A O 1
ATOM 746 N N . ASP A 1 99 ? -9.469 -8.695 -0.797 1 96.38 99 ASP A N 1
ATOM 747 C CA . ASP A 1 99 ? -8.867 -8.148 0.417 1 96.38 99 ASP A CA 1
ATOM 748 C C . ASP A 1 99 ? -7.566 -7.422 0.103 1 96.38 99 ASP A C 1
ATOM 750 O O . ASP A 1 99 ? -6.523 -8.055 -0.088 1 96.38 99 ASP A O 1
ATOM 754 N N . LEU A 1 100 ? -7.629 -6.156 0.141 1 94.12 100 LEU A N 1
ATOM 755 C CA . LEU A 1 100 ? -6.473 -5.332 -0.197 1 94.12 100 LEU A CA 1
ATOM 756 C C . LEU A 1 100 ? -5.352 -5.52 0.818 1 94.12 100 LEU A C 1
ATOM 758 O O . LEU A 1 100 ? -4.176 -5.516 0.455 1 94.12 100 LEU A O 1
ATOM 762 N N . THR A 1 101 ? -5.746 -5.738 2.107 1 93.19 101 THR A N 1
ATOM 763 C CA . THR A 1 101 ? -4.738 -5.953 3.139 1 93.19 101 THR A CA 1
ATOM 764 C C . THR A 1 101 ? -3.898 -7.188 2.824 1 93.19 101 THR A C 1
ATOM 766 O O . THR A 1 101 ? -2.691 -7.207 3.078 1 93.19 101 THR A O 1
ATOM 769 N N . LYS A 1 102 ? -4.527 -8.18 2.213 1 96.62 102 LYS A N 1
ATOM 770 C CA . LYS A 1 102 ? -3.803 -9.383 1.838 1 96.62 102 LYS A CA 1
ATOM 771 C C . LYS A 1 102 ? -2.908 -9.141 0.627 1 96.62 102 LYS A C 1
ATOM 773 O O . LYS A 1 102 ? -1.842 -9.742 0.501 1 96.62 102 LYS A O 1
ATOM 778 N N . ALA A 1 103 ? -3.35 -8.242 -0.281 1 96.81 103 ALA A N 1
ATOM 779 C CA . ALA A 1 103 ? -2.492 -7.855 -1.398 1 96.81 103 ALA A CA 1
ATOM 780 C C . ALA A 1 103 ? -1.207 -7.195 -0.902 1 96.81 103 ALA A C 1
ATOM 782 O O . ALA A 1 103 ? -0.116 -7.512 -1.383 1 96.81 103 ALA A O 1
ATOM 783 N N . ILE A 1 104 ? -1.336 -6.371 0.053 1 93.94 104 ILE A N 1
ATOM 784 C CA . ILE A 1 104 ? -0.189 -5.684 0.636 1 93.94 104 ILE A CA 1
ATOM 785 C C . ILE A 1 104 ? 0.711 -6.691 1.348 1 93.94 104 ILE A C 1
ATOM 787 O O . ILE A 1 104 ? 1.932 -6.676 1.171 1 93.94 104 ILE A O 1
ATOM 791 N N . LYS A 1 105 ? 0.092 -7.547 2.088 1 94.81 105 LYS A N 1
ATOM 792 C CA . LYS A 1 105 ? 0.86 -8.586 2.766 1 94.81 105 LYS A CA 1
ATOM 793 C C . LYS A 1 105 ? 1.651 -9.422 1.766 1 94.81 105 LYS A C 1
ATOM 795 O O . LYS A 1 105 ? 2.801 -9.789 2.023 1 94.81 105 LYS A O 1
ATOM 800 N N . LEU A 1 106 ? 1.067 -9.742 0.651 1 96.44 106 LEU A N 1
ATOM 801 C CA . LEU A 1 106 ? 1.758 -10.5 -0.387 1 96.44 106 LEU A CA 1
ATOM 802 C C . LEU A 1 106 ? 3.008 -9.758 -0.856 1 96.44 106 LEU A C 1
ATOM 804 O O . LEU A 1 106 ? 4.066 -10.367 -1.03 1 96.44 106 LEU A O 1
ATOM 808 N N . GLU A 1 107 ? 2.832 -8.5 -1.143 1 93.44 107 GLU A N 1
ATOM 809 C CA . GLU A 1 107 ? 3.982 -7.703 -1.559 1 93.44 107 GLU A CA 1
ATOM 810 C C . GLU A 1 107 ? 5.105 -7.773 -0.527 1 93.44 107 GLU A C 1
ATOM 812 O O . GLU A 1 107 ? 6.27 -7.953 -0.883 1 93.44 10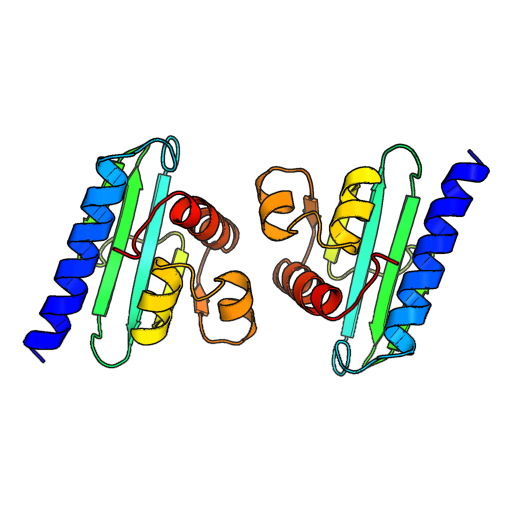7 GLU A O 1
ATOM 817 N N . ALA A 1 108 ? 4.75 -7.617 0.772 1 92.19 108 ALA A N 1
ATOM 818 C CA . ALA A 1 108 ? 5.742 -7.703 1.843 1 92.19 108 ALA A CA 1
ATOM 819 C C . ALA A 1 108 ? 6.422 -9.07 1.854 1 92.19 108 ALA A C 1
ATOM 821 O O . ALA A 1 108 ? 7.633 -9.164 2.059 1 92.19 108 ALA A O 1
ATOM 822 N N . ILE A 1 109 ? 5.699 -10.086 1.647 1 94.12 109 ILE A N 1
ATOM 823 C CA . ILE A 1 109 ? 6.207 -11.453 1.618 1 94.12 109 ILE A CA 1
ATOM 824 C C . ILE A 1 109 ? 7.184 -11.617 0.458 1 94.12 109 ILE A C 1
ATOM 826 O O . ILE A 1 109 ? 8.297 -12.117 0.641 1 94.12 109 ILE A O 1
ATOM 830 N N . LEU A 1 110 ? 6.812 -11.195 -0.757 1 93 110 LEU A N 1
ATOM 831 C CA . LEU A 1 110 ? 7.609 -11.383 -1.962 1 93 110 LEU A CA 1
ATOM 832 C C . LEU A 1 110 ? 8.953 -10.672 -1.845 1 93 110 LEU A C 1
ATOM 834 O O . LEU A 1 110 ? 9.953 -11.133 -2.393 1 93 110 LEU A O 1
ATOM 838 N N . LYS A 1 111 ? 8.938 -9.633 -1.119 1 90.12 111 LYS A N 1
ATOM 839 C CA . LYS A 1 111 ? 10.164 -8.875 -0.929 1 90.12 111 LYS A CA 1
ATOM 840 C C . LYS A 1 111 ? 11.203 -9.695 -0.159 1 90.12 111 LYS A C 1
ATOM 842 O O . LYS A 1 111 ? 12.391 -9.367 -0.17 1 90.12 111 LYS A O 1
ATOM 847 N N . GLN A 1 112 ? 10.719 -10.656 0.532 1 92.81 112 GLN A N 1
ATOM 848 C CA . GLN A 1 112 ? 11.625 -11.5 1.311 1 92.81 112 GLN A CA 1
ATOM 849 C C . GLN A 1 112 ? 12.266 -12.57 0.435 1 92.81 112 GLN A C 1
ATOM 851 O O . GLN A 1 112 ? 13.102 -13.344 0.906 1 92.81 112 GLN A O 1
ATOM 856 N N . TYR A 1 113 ? 11.898 -12.641 -0.814 1 93.75 113 TYR A N 1
ATOM 857 C CA . TYR A 1 113 ? 12.406 -13.633 -1.744 1 93.75 113 TYR A CA 1
ATOM 858 C C . TYR A 1 113 ? 13.172 -12.977 -2.887 1 93.75 113 TYR A C 1
ATOM 860 O O . TYR A 1 113 ? 13.023 -11.773 -3.129 1 93.75 113 TYR A O 1
ATOM 868 N N . ASN A 1 114 ? 14.055 -13.656 -3.504 1 84.38 114 ASN A N 1
ATOM 869 C CA . ASN A 1 114 ? 14.781 -13.227 -4.691 1 84.38 114 ASN A CA 1
ATOM 870 C C . ASN A 1 114 ? 14.383 -14.039 -5.922 1 84.38 114 ASN A C 1
ATOM 872 O O . ASN A 1 114 ? 14.805 -15.18 -6.086 1 84.38 114 ASN A O 1
ATOM 876 N N . PHE A 1 115 ? 13.508 -13.398 -6.719 1 84.25 115 PHE A N 1
ATOM 877 C CA . PHE A 1 115 ? 13.078 -14.102 -7.922 1 84.25 115 PHE A CA 1
ATOM 878 C C . PHE A 1 115 ? 13.898 -13.656 -9.133 1 84.25 115 PHE A C 1
ATOM 880 O O . PHE A 1 115 ? 13.68 -14.141 -10.242 1 84.25 115 PHE A O 1
ATOM 887 N N . SER A 1 116 ? 14.844 -12.555 -8.953 1 69.69 116 SER A N 1
ATOM 888 C CA . SER A 1 116 ? 15.648 -12 -10.031 1 69.69 116 SER A CA 1
ATOM 889 C C . SER A 1 116 ? 16.656 -13.016 -10.547 1 69.69 116 SER A C 1
ATOM 891 O O . SER A 1 116 ? 17.172 -12.883 -11.664 1 69.69 116 SER A O 1
ATOM 893 N N . ASP A 1 117 ? 16.984 -14.195 -10.148 1 53.41 117 ASP A N 1
ATOM 894 C CA . ASP A 1 117 ? 18.094 -14.906 -10.773 1 53.41 117 ASP A CA 1
ATOM 895 C C . ASP A 1 117 ? 17.703 -15.43 -12.156 1 53.41 117 ASP A C 1
ATOM 897 O O . ASP A 1 117 ? 16.531 -15.766 -12.398 1 53.41 117 ASP A O 1
ATOM 901 N N . MET B 1 1 ? 4.871 20.641 27.703 1 37.78 1 MET B N 1
ATOM 902 C CA . MET B 1 1 ? 3.617 20.516 26.953 1 37.78 1 MET B CA 1
ATOM 903 C C . MET B 1 1 ? 3.568 21.531 25.812 1 37.78 1 MET B C 1
ATOM 905 O O . MET B 1 1 ? 2.912 21.281 24.797 1 37.78 1 MET B O 1
ATOM 909 N N . SER B 1 2 ? 3.975 22.656 26.062 1 42.94 2 SER B N 1
ATOM 910 C CA . SER B 1 2 ? 3.939 23.875 25.25 1 42.94 2 SER B CA 1
ATOM 911 C C . SER B 1 2 ? 4.852 23.734 24.031 1 42.94 2 SER B C 1
ATOM 913 O O . SER B 1 2 ? 4.523 24.234 22.953 1 42.94 2 SER B O 1
ATOM 915 N N . LYS B 1 3 ? 6.148 23.266 24.297 1 48.31 3 LYS B N 1
ATOM 916 C CA . LYS B 1 3 ? 7.297 23.141 23.406 1 48.31 3 LYS B CA 1
ATOM 917 C C . LYS B 1 3 ? 7.035 22.094 22.328 1 48.31 3 LYS B C 1
ATOM 919 O O . LYS B 1 3 ? 7.523 22.219 21.203 1 48.31 3 LYS B O 1
ATOM 924 N N . GLN B 1 4 ? 6.203 20.922 22.672 1 50.06 4 GLN B N 1
ATOM 925 C CA . GLN B 1 4 ? 5.844 19.75 21.906 1 50.06 4 GLN B CA 1
ATOM 926 C C . GLN B 1 4 ? 4.875 20.094 20.781 1 50.06 4 GLN B C 1
ATOM 928 O O . GLN B 1 4 ? 4.965 19.547 19.672 1 50.06 4 GLN B O 1
ATOM 933 N N . HIS B 1 5 ? 3.906 21.125 21.219 1 54.81 5 HIS B N 1
ATOM 934 C CA . HIS B 1 5 ? 2.938 21.688 20.281 1 54.81 5 HIS B CA 1
ATOM 935 C C . HIS B 1 5 ? 3.619 22.578 19.25 1 54.81 5 HIS B C 1
ATOM 937 O O . HIS B 1 5 ? 3.188 22.656 18.094 1 54.81 5 HIS B O 1
ATOM 943 N N . GLY B 1 6 ? 4.719 23.047 19.75 1 62.38 6 GLY B N 1
ATOM 944 C CA . GLY B 1 6 ? 5.453 23.922 18.844 1 62.38 6 GLY B CA 1
ATOM 945 C C . GLY B 1 6 ? 6.031 23.188 17.641 1 62.38 6 GLY B C 1
ATOM 946 O O . GLY B 1 6 ? 5.902 23.641 16.516 1 62.38 6 GLY B O 1
ATOM 947 N N . THR B 1 7 ? 6.336 21.969 18 1 84.88 7 THR B N 1
ATOM 948 C CA . THR B 1 7 ? 6.988 21.172 16.969 1 84.88 7 THR B CA 1
ATOM 949 C C . THR B 1 7 ? 5.969 20.688 15.945 1 84.88 7 THR B C 1
ATOM 951 O O . THR B 1 7 ? 6.176 20.844 14.742 1 84.88 7 THR B O 1
ATOM 954 N N . LEU B 1 8 ? 4.746 20.312 16.453 1 90.19 8 LEU B N 1
ATOM 955 C CA . LEU B 1 8 ? 3.732 19.828 15.523 1 90.19 8 LEU B CA 1
ATOM 956 C C . LEU B 1 8 ? 3.188 20.969 14.672 1 90.19 8 LEU B C 1
ATOM 958 O O . LEU B 1 8 ? 2.984 20.812 13.469 1 90.19 8 LEU B O 1
ATOM 962 N N . SER B 1 9 ? 2.984 22.125 15.328 1 91.31 9 SER B N 1
ATOM 963 C CA . SER B 1 9 ? 2.494 23.297 14.617 1 91.31 9 SER B CA 1
ATOM 964 C C . SER B 1 9 ? 3.449 23.703 13.5 1 91.31 9 SER B C 1
ATOM 966 O O . SER B 1 9 ? 3.018 24.031 12.391 1 91.31 9 SER B O 1
ATOM 968 N N . GLU B 1 10 ? 4.727 23.656 13.797 1 92.19 10 GLU B N 1
ATOM 969 C CA . GLU B 1 10 ? 5.734 24 12.789 1 92.19 10 GLU B CA 1
ATOM 970 C C . GLU B 1 10 ? 5.707 23 11.625 1 92.19 10 GLU B C 1
ATOM 972 O O . GLU B 1 10 ? 5.848 23.406 10.469 1 92.19 10 GLU B O 1
ATOM 977 N N . ILE B 1 11 ? 5.488 21.781 11.961 1 93.75 11 ILE B N 1
ATOM 978 C CA . ILE B 1 11 ? 5.43 20.75 10.93 1 93.75 11 ILE B CA 1
ATOM 979 C C . ILE B 1 11 ? 4.188 20.953 10.062 1 93.75 11 ILE B C 1
ATOM 981 O O . ILE B 1 11 ? 4.262 20.875 8.836 1 93.75 11 ILE B O 1
ATOM 985 N N . MET B 1 12 ? 3.086 21.25 10.711 1 95.38 12 MET B N 1
ATOM 986 C CA . MET B 1 12 ? 1.845 21.5 9.984 1 95.38 12 MET B CA 1
ATOM 987 C C . MET B 1 12 ? 2.016 22.656 9 1 95.38 12 MET B C 1
ATOM 989 O O . MET B 1 12 ? 1.591 22.562 7.852 1 95.38 12 MET B O 1
ATOM 993 N N . ASP B 1 13 ? 2.658 23.672 9.461 1 95.38 13 ASP B N 1
ATOM 994 C CA . ASP B 1 13 ? 2.9 24.844 8.617 1 95.38 13 ASP B CA 1
ATOM 995 C C . ASP B 1 13 ? 3.785 24.469 7.426 1 95.38 13 ASP B C 1
ATOM 997 O O . ASP B 1 13 ? 3.537 24.922 6.305 1 95.38 13 ASP B O 1
ATOM 1001 N N . LYS B 1 14 ? 4.742 23.719 7.719 1 94.94 14 LYS B N 1
ATOM 1002 C CA . LYS B 1 14 ? 5.656 23.297 6.66 1 94.94 14 LYS B CA 1
ATOM 1003 C C . LYS B 1 14 ? 4.934 22.453 5.609 1 94.94 14 LYS B C 1
ATOM 1005 O O . LYS B 1 14 ? 5.125 22.656 4.41 1 94.94 14 LYS B O 1
ATOM 1010 N N . ILE B 1 15 ? 4.066 21.531 6.016 1 96.69 15 ILE B N 1
ATOM 1011 C CA . ILE B 1 15 ? 3.297 20.688 5.105 1 96.69 15 ILE B CA 1
ATOM 1012 C C . ILE B 1 15 ? 2.434 21.562 4.203 1 96.69 15 ILE B C 1
ATOM 1014 O O . ILE B 1 15 ? 2.475 21.438 2.977 1 96.69 15 ILE B O 1
ATOM 1018 N N . GLN B 1 16 ? 1.73 22.438 4.875 1 97.56 16 GLN B N 1
ATOM 1019 C CA . GLN B 1 16 ? 0.854 23.312 4.109 1 97.56 16 GLN B CA 1
ATOM 1020 C C . GLN B 1 16 ? 1.649 24.141 3.102 1 97.56 16 GLN B C 1
ATOM 1022 O O . GLN B 1 16 ? 1.248 24.266 1.943 1 97.56 16 GLN B O 1
ATOM 1027 N N . SER B 1 17 ? 2.781 24.672 3.547 1 97 17 SER B N 1
ATOM 1028 C CA . SER B 1 17 ? 3.617 25.5 2.686 1 97 17 SER B CA 1
ATOM 1029 C C . SER B 1 17 ? 4.145 24.703 1.495 1 97 17 SER B C 1
ATOM 1031 O O . SER B 1 17 ? 4.047 25.156 0.351 1 97 17 SER B O 1
ATOM 1033 N N . GLU B 1 18 ? 4.648 23.562 1.68 1 96.31 18 GLU B N 1
ATOM 1034 C CA . GLU B 1 18 ? 5.215 22.734 0.62 1 96.31 18 GLU B CA 1
ATOM 1035 C C . GLU B 1 18 ? 4.152 22.344 -0.402 1 96.31 18 GLU B C 1
ATOM 1037 O O . GLU B 1 18 ? 4.391 22.406 -1.609 1 96.31 18 GLU B O 1
ATOM 1042 N N . LEU B 1 19 ? 2.971 21.969 0.09 1 97.44 19 LEU B N 1
ATOM 1043 C CA . LEU B 1 19 ? 1.892 21.531 -0.79 1 97.44 19 LEU B CA 1
ATOM 1044 C C . LEU B 1 19 ? 1.46 22.656 -1.72 1 97.44 19 LEU B C 1
ATOM 1046 O O . LEU B 1 19 ? 1.181 22.422 -2.898 1 97.44 19 LEU B O 1
ATOM 1050 N N . ASN B 1 20 ? 1.468 23.812 -1.172 1 97.88 20 ASN B N 1
ATOM 1051 C CA . ASN B 1 20 ? 0.926 24.938 -1.943 1 97.88 20 ASN B CA 1
ATOM 1052 C C . ASN B 1 20 ? 1.998 25.594 -2.809 1 97.88 20 ASN B C 1
ATOM 1054 O O . ASN B 1 20 ? 1.683 26.266 -3.793 1 97.88 20 ASN B O 1
ATOM 1058 N N . GLN B 1 21 ? 3.291 25.422 -2.422 1 97 21 GLN B N 1
ATOM 1059 C CA . GLN B 1 21 ? 4.383 25.906 -3.268 1 97 21 GLN B CA 1
ATOM 1060 C C . GLN B 1 21 ? 4.512 25.047 -4.527 1 97 21 GLN B C 1
ATOM 1062 O O . GLN B 1 21 ? 4.891 25.562 -5.586 1 97 21 GLN B O 1
ATOM 1067 N N . ASN B 1 22 ? 4.266 23.812 -4.43 1 97.44 22 ASN B N 1
ATOM 1068 C CA . ASN B 1 22 ? 4.176 22.859 -5.535 1 97.44 22 ASN B CA 1
ATOM 1069 C C . ASN B 1 22 ? 2.867 22.078 -5.492 1 97.44 22 ASN B C 1
ATOM 1071 O O . ASN B 1 22 ? 2.809 20.984 -4.91 1 97.44 22 ASN B O 1
ATOM 1075 N N . SER B 1 23 ? 1.853 22.469 -6.219 1 97.75 23 SER B N 1
ATOM 1076 C CA . SER B 1 23 ? 0.505 21.922 -6.055 1 97.75 23 SER B CA 1
ATOM 1077 C C . SER B 1 23 ? 0.219 20.828 -7.07 1 97.75 23 SER B C 1
ATOM 1079 O O . SER B 1 23 ? -0.843 20.203 -7.031 1 97.75 23 SER B O 1
ATOM 1081 N N . GLU B 1 24 ? 1.142 20.531 -7.934 1 97.5 24 GLU B N 1
ATOM 1082 C CA . GLU B 1 24 ? 0.914 19.562 -9.008 1 97.5 24 GLU B CA 1
ATOM 1083 C C . GLU B 1 24 ? 0.559 18.188 -8.461 1 97.5 24 GLU B C 1
ATOM 1085 O O . GLU B 1 24 ? -0.424 17.578 -8.883 1 97.5 24 GLU B O 1
ATOM 1090 N N . PRO B 1 25 ? 1.238 17.75 -7.473 1 97.19 25 PRO B N 1
ATOM 1091 C CA . PRO B 1 25 ? 0.923 16.391 -6.992 1 97.19 25 PRO B CA 1
ATOM 1092 C C . PRO B 1 25 ? -0.461 16.297 -6.355 1 97.19 25 PRO B C 1
ATOM 1094 O O . PRO B 1 25 ? -0.991 15.203 -6.176 1 97.19 25 PRO B O 1
ATOM 1097 N N . ILE B 1 26 ? -1.04 17.391 -5.969 1 98.12 26 ILE B N 1
ATOM 1098 C CA . ILE B 1 26 ? -2.344 17.328 -5.312 1 98.12 26 ILE B CA 1
ATOM 1099 C C . ILE B 1 26 ? -3.41 17.922 -6.238 1 98.12 26 ILE B C 1
ATOM 1101 O O . ILE B 1 26 ? -4.543 18.156 -5.816 1 98.12 26 ILE B O 1
ATOM 1105 N N . SER B 1 27 ? -3.006 18.156 -7.496 1 98.12 27 SER B N 1
ATOM 1106 C CA . SER B 1 27 ? -4 18.594 -8.477 1 98.12 27 SER B CA 1
ATOM 1107 C C . SER B 1 27 ? -5.078 17.531 -8.672 1 98.12 27 SER B C 1
ATOM 1109 O O . SER B 1 27 ? -4.777 16.344 -8.781 1 98.12 27 SER B O 1
ATOM 1111 N N . GLY B 1 28 ? -6.289 17.953 -8.57 1 97.62 28 GLY B N 1
ATOM 1112 C CA . GLY B 1 28 ? -7.41 17.047 -8.789 1 97.62 28 GLY B CA 1
ATOM 1113 C C . GLY B 1 28 ? -7.77 16.234 -7.559 1 97.62 28 GLY B C 1
ATOM 1114 O O . GLY B 1 28 ? -8.742 15.484 -7.57 1 97.62 28 GLY B O 1
ATOM 1115 N N . VAL B 1 29 ? -7.059 16.359 -6.559 1 97.75 29 VAL B N 1
ATOM 1116 C CA . VAL B 1 29 ? -7.324 15.578 -5.352 1 97.75 29 VAL B CA 1
ATOM 1117 C C . VAL B 1 29 ? -8.32 16.328 -4.465 1 97.75 29 VAL B C 1
ATOM 1119 O O . VAL B 1 29 ? -8.148 17.516 -4.199 1 97.75 29 VAL B O 1
ATOM 1122 N N . ASN B 1 30 ? -9.375 15.672 -4.07 1 98.69 30 ASN B N 1
ATOM 1123 C CA . ASN B 1 30 ? -10.375 16.156 -3.127 1 98.69 30 ASN B CA 1
ATOM 1124 C C . ASN B 1 30 ? -10.586 15.188 -1.972 1 98.69 30 ASN B C 1
ATOM 1126 O O . ASN B 1 30 ? -11.398 14.266 -2.07 1 98.69 30 ASN B O 1
ATOM 1130 N N . THR B 1 31 ? -9.836 15.352 -0.975 1 98.75 31 THR B N 1
ATOM 1131 C CA . THR B 1 31 ? -9.797 14.383 0.116 1 98.75 31 THR B CA 1
ATOM 1132 C C . THR B 1 31 ? -9.477 15.078 1.44 1 98.75 31 THR B C 1
ATOM 1134 O O . THR B 1 31 ? -8.648 15.984 1.488 1 98.75 31 THR B O 1
ATOM 1137 N N . ILE B 1 32 ? -10.109 14.633 2.5 1 98.88 32 ILE B N 1
ATOM 1138 C CA . ILE B 1 32 ? -9.781 15.094 3.844 1 98.88 32 ILE B CA 1
ATOM 1139 C C . ILE B 1 32 ? -9.07 13.977 4.609 1 98.88 32 ILE B C 1
ATOM 1141 O O . ILE B 1 32 ? -9.656 12.914 4.855 1 98.88 32 ILE B O 1
ATOM 1145 N N . TYR B 1 33 ? -7.816 14.234 5.004 1 98.88 33 TYR B N 1
ATOM 1146 C CA . TYR B 1 33 ? -7.051 13.352 5.875 1 98.88 33 TYR B CA 1
ATOM 1147 C C . TYR B 1 33 ? -7.039 13.867 7.309 1 98.88 33 TYR B C 1
ATOM 1149 O O . TYR B 1 33 ? -6.906 15.07 7.543 1 98.88 33 TYR B O 1
ATOM 1157 N N . GLN B 1 34 ? -7.215 12.93 8.219 1 98.81 34 GLN B N 1
ATOM 1158 C CA . GLN B 1 34 ? -6.988 13.258 9.625 1 98.81 34 GLN B CA 1
ATOM 1159 C C . GLN B 1 34 ? -5.785 12.508 10.172 1 98.81 34 GLN B C 1
ATOM 1161 O O . GLN B 1 34 ? -5.617 11.312 9.914 1 98.81 34 GLN B O 1
ATOM 1166 N N . PHE B 1 35 ? -4.957 13.234 10.891 1 98.62 35 PHE B N 1
ATOM 1167 C CA . PHE B 1 35 ? -3.818 12.641 11.578 1 98.62 35 PHE B CA 1
ATOM 1168 C C . PHE B 1 35 ? -4.027 12.672 13.086 1 98.62 35 PHE B C 1
ATOM 1170 O O . PHE B 1 35 ? -4.328 13.719 13.664 1 98.62 35 PHE B O 1
ATOM 1177 N N . ASP B 1 36 ? -3.924 11.508 13.68 1 98.38 36 ASP B N 1
ATOM 1178 C CA . ASP B 1 36 ? -3.918 11.359 15.133 1 98.38 36 ASP B CA 1
ATOM 1179 C C . ASP B 1 36 ? -2.545 10.914 15.633 1 98.38 36 ASP B C 1
ATOM 1181 O O . ASP B 1 36 ? -2.16 9.758 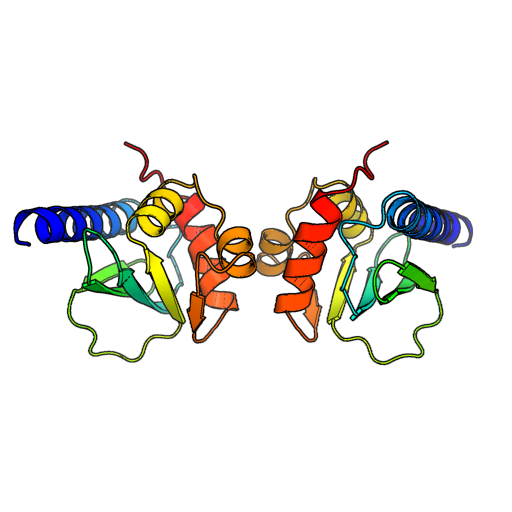15.453 1 98.38 36 ASP B O 1
ATOM 1185 N N . ILE B 1 37 ? -1.881 11.859 16.266 1 97.5 37 ILE B N 1
ATOM 1186 C CA . ILE B 1 37 ? -0.484 11.664 16.625 1 97.5 37 ILE B CA 1
ATOM 1187 C C . ILE B 1 37 ? -0.374 11.477 18.141 1 97.5 37 ILE B C 1
ATOM 1189 O O . ILE B 1 37 ? -0.973 12.227 18.906 1 97.5 37 ILE B O 1
ATOM 1193 N N . SER B 1 38 ? 0.322 10.445 18.547 1 96.94 38 SER B N 1
ATOM 1194 C CA . SER B 1 38 ? 0.584 10.195 19.953 1 96.94 38 SER B CA 1
ATOM 1195 C C . SER B 1 38 ? 2.062 10.375 20.281 1 96.94 38 SER B C 1
ATOM 1197 O O . SER B 1 38 ? 2.885 10.562 19.391 1 96.94 38 SER B O 1
ATOM 1199 N N . GLY B 1 39 ? 2.383 10.312 21.578 1 92.62 39 GLY B N 1
ATOM 1200 C CA . GLY B 1 39 ? 3.768 10.398 22.016 1 92.62 39 GLY B CA 1
ATOM 1201 C C . GLY B 1 39 ? 4.168 11.797 22.438 1 92.62 39 GLY B C 1
ATOM 1202 O O . GLY B 1 39 ? 3.389 12.5 23.094 1 92.62 39 GLY B O 1
ATOM 1203 N N . ASP B 1 40 ? 5.316 12.266 22.062 1 85 40 ASP B N 1
ATOM 1204 C CA . ASP B 1 40 ? 5.938 13.469 22.609 1 85 40 ASP B CA 1
ATOM 1205 C C . ASP B 1 40 ? 5.199 14.719 22.141 1 85 40 ASP B C 1
ATOM 1207 O O . ASP B 1 40 ? 5.168 15.734 22.859 1 85 40 ASP B O 1
ATOM 1211 N N . ALA B 1 41 ? 4.719 14.719 20.922 1 83.75 41 ALA B N 1
ATOM 1212 C CA . ALA B 1 41 ? 3.912 15.812 20.391 1 83.75 41 ALA B CA 1
ATOM 1213 C C . ALA B 1 41 ? 2.525 15.32 19.984 1 83.75 41 ALA B C 1
ATOM 1215 O O . ALA B 1 41 ? 2.215 15.234 18.797 1 83.75 41 ALA B O 1
ATOM 1216 N N . GLU B 1 42 ? 1.688 15.164 20.953 1 91.12 42 GLU B N 1
ATOM 1217 C CA . GLU B 1 42 ? 0.377 14.555 20.75 1 91.12 42 GLU B CA 1
ATOM 1218 C C . GLU B 1 42 ? -0.625 15.57 20.203 1 91.12 42 GLU B C 1
ATOM 1220 O O . GLU B 1 42 ? -0.625 16.734 20.609 1 91.12 42 GLU B O 1
ATOM 1225 N N . GLY B 1 43 ? -1.425 15.148 19.297 1 94.94 43 GLY B N 1
ATOM 1226 C CA . GLY B 1 43 ? -2.48 15.984 18.75 1 94.94 43 GLY B CA 1
ATOM 1227 C C . GLY B 1 43 ? -3.113 15.406 17.5 1 94.94 43 GLY B C 1
ATOM 1228 O O . GLY B 1 43 ? -2.68 14.367 17 1 94.94 43 GLY B O 1
ATOM 1229 N N . SER B 1 44 ? -4.191 16.047 17.156 1 97.44 44 SER B N 1
ATOM 1230 C CA . SER B 1 44 ? -4.879 15.711 15.906 1 97.44 44 SER B CA 1
ATOM 1231 C C . SER B 1 44 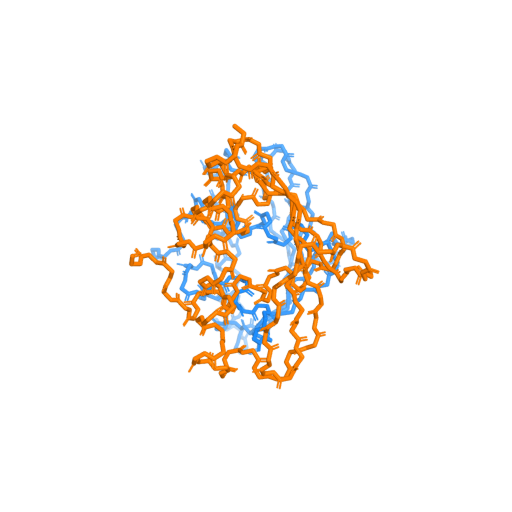? -4.996 16.922 14.992 1 97.44 44 SER B C 1
ATOM 1233 O O . SER B 1 44 ? -5.172 18.047 15.469 1 97.44 44 SER B O 1
ATOM 1235 N N . PHE B 1 45 ? -4.914 16.672 13.773 1 98.06 45 PHE B N 1
ATOM 1236 C CA . PHE B 1 45 ? -5.125 17.734 12.797 1 98.06 45 PHE B CA 1
ATOM 1237 C C . PHE B 1 45 ? -5.648 17.172 11.484 1 98.06 45 PHE B C 1
ATOM 1239 O O . PHE B 1 45 ? -5.625 15.961 11.266 1 98.06 45 PHE B O 1
ATOM 1246 N N . GLN B 1 46 ? -6.191 18 10.633 1 98.69 46 GLN B N 1
ATOM 1247 C CA . GLN B 1 46 ? -6.688 17.594 9.32 1 98.69 46 GLN B CA 1
ATOM 1248 C C . GLN B 1 46 ? -5.906 18.281 8.203 1 98.69 46 GLN B C 1
ATOM 1250 O O . GLN B 1 46 ? -5.562 19.453 8.305 1 98.69 46 GLN B O 1
ATOM 1255 N N . LEU B 1 47 ? -5.594 17.531 7.258 1 98.75 47 LEU B N 1
ATOM 1256 C CA . LEU B 1 47 ? -5.16 18 5.945 1 98.75 47 LEU B CA 1
ATOM 1257 C C . LEU B 1 47 ? -6.301 17.922 4.938 1 98.75 47 LEU B C 1
ATOM 1259 O O . LEU B 1 47 ? -6.789 16.844 4.621 1 98.75 47 LEU B O 1
ATOM 1263 N N . ARG B 1 48 ? -6.734 19.078 4.469 1 98.81 48 ARG B N 1
ATOM 1264 C CA . ARG B 1 48 ? -7.836 19.172 3.516 1 98.81 48 ARG B CA 1
ATOM 1265 C C . ARG B 1 48 ? -7.328 19.547 2.127 1 98.81 48 ARG B C 1
ATOM 1267 O O . ARG B 1 48 ? -6.812 20.641 1.925 1 98.81 48 ARG B O 1
ATOM 1274 N N . LEU B 1 49 ? -7.43 18.656 1.253 1 98.75 49 LEU B N 1
ATOM 1275 C CA . LEU B 1 49 ? -6.996 18.859 -0.124 1 98.75 49 LEU B CA 1
ATOM 1276 C C . LEU B 1 49 ? -8.188 19.141 -1.034 1 98.75 49 LEU B C 1
ATOM 1278 O O . LEU B 1 49 ? -9.164 18.391 -1.023 1 98.75 49 LEU B O 1
ATOM 1282 N N . GLN B 1 50 ? -8.07 20.219 -1.735 1 98.31 50 GLN B N 1
ATOM 1283 C CA . GLN B 1 50 ? -9.125 20.594 -2.668 1 98.31 50 GLN B CA 1
ATOM 1284 C C . GLN B 1 50 ? -8.539 21.078 -3.988 1 98.31 50 GLN B C 1
ATOM 1286 O O . GLN B 1 50 ? -8.203 22.266 -4.125 1 98.31 50 GLN B O 1
ATOM 1291 N N . ASP B 1 51 ? -8.477 20.234 -4.938 1 97.5 51 ASP B N 1
ATOM 1292 C CA . ASP B 1 51 ? -8.102 20.516 -6.324 1 97.5 51 ASP B CA 1
ATOM 1293 C C . ASP B 1 51 ? -6.875 21.422 -6.398 1 97.5 51 ASP B C 1
ATOM 1295 O O . ASP B 1 51 ? -6.926 22.484 -7.004 1 97.5 51 ASP B O 1
ATOM 1299 N N . GLY B 1 52 ? -5.824 20.953 -5.754 1 97.94 52 GLY B N 1
ATOM 1300 C CA . GLY B 1 52 ? -4.551 21.656 -5.891 1 97.94 52 GLY B CA 1
ATOM 1301 C C . GLY B 1 52 ? -4.262 22.594 -4.738 1 97.94 52 GLY B C 1
ATOM 1302 O O . GLY B 1 52 ? -3.279 23.344 -4.77 1 97.94 52 GLY B O 1
ATOM 1303 N N . THR B 1 53 ? -5.164 22.594 -3.744 1 98.38 53 THR B N 1
ATOM 1304 C CA . THR B 1 53 ? -4.93 23.391 -2.549 1 98.38 53 THR B CA 1
ATOM 1305 C C . THR B 1 53 ? -4.914 22.516 -1.302 1 98.38 53 THR B C 1
ATOM 1307 O O . THR B 1 53 ? -5.746 21.625 -1.158 1 98.38 53 THR B O 1
ATOM 1310 N N . GLY B 1 54 ? -3.926 22.734 -0.489 1 98.56 54 GLY B N 1
ATOM 1311 C CA . GLY B 1 54 ? -3.844 22.031 0.781 1 98.56 54 GLY B CA 1
ATOM 1312 C C . GLY B 1 54 ? -3.969 22.953 1.981 1 98.56 54 GLY B C 1
ATOM 1313 O O . GLY B 1 54 ? -3.268 23.969 2.074 1 98.56 54 GLY B O 1
ATOM 1314 N N . LYS B 1 55 ? -4.863 22.625 2.842 1 98.5 55 LYS B N 1
ATOM 1315 C CA . LYS B 1 55 ? -5.039 23.344 4.098 1 98.5 55 LYS B CA 1
ATOM 1316 C C . LYS B 1 55 ? -4.863 22.406 5.297 1 98.5 55 LYS B C 1
ATOM 1318 O O . LYS B 1 55 ? -5.434 21.312 5.328 1 98.5 55 LYS B O 1
ATOM 1323 N N . VAL B 1 56 ? -4.02 22.859 6.246 1 98.25 56 VAL B N 1
ATOM 1324 C CA . VAL B 1 56 ? -3.84 22.109 7.48 1 98.25 56 VAL B CA 1
ATOM 1325 C C . VAL B 1 56 ? -4.512 22.844 8.641 1 98.25 56 VAL B C 1
ATOM 1327 O O . VAL B 1 56 ? -4.277 24.031 8.844 1 98.25 56 VAL B O 1
ATOM 1330 N N . VAL B 1 57 ? -5.371 22.125 9.344 1 97.56 57 VAL B N 1
ATOM 1331 C CA . VAL B 1 57 ? -6.105 22.781 10.422 1 97.56 57 VAL B CA 1
ATOM 1332 C C . VAL B 1 57 ? -6.074 21.922 11.68 1 97.56 57 VAL B C 1
ATOM 1334 O O . VAL B 1 57 ? -6.078 20.688 11.594 1 97.56 57 VAL B O 1
ATOM 1337 N N . LEU B 1 58 ? -6.078 22.5 12.773 1 94.81 58 LEU B N 1
ATOM 1338 C CA . LEU B 1 58 ? -6.094 21.797 14.055 1 94.81 58 LEU B CA 1
ATOM 1339 C C . LEU B 1 58 ? -7.508 21.359 14.422 1 94.81 58 LEU B C 1
ATOM 1341 O O . LEU B 1 58 ? -7.691 20.422 15.195 1 94.81 58 LEU B O 1
ATOM 1345 N N . ASP B 1 59 ? -8.453 22.078 13.852 1 91.5 59 ASP B N 1
ATOM 1346 C CA . ASP B 1 59 ? -9.852 21.719 14.109 1 91.5 59 ASP B CA 1
ATOM 1347 C C . ASP B 1 59 ? -10.25 20.453 13.359 1 91.5 59 ASP B C 1
ATOM 1349 O O . ASP B 1 59 ? -10.195 20.422 12.125 1 91.5 59 ASP B O 1
ATOM 1353 N N . VAL B 1 60 ? -10.586 19.484 14.141 1 93.94 60 VAL B N 1
ATOM 1354 C CA . VAL B 1 60 ? -11.055 18.25 13.547 1 93.94 60 VAL B CA 1
ATOM 1355 C C . VAL B 1 60 ? -12.578 18.266 13.461 1 93.94 60 VAL B C 1
ATOM 1357 O O . VAL B 1 60 ? -13.258 17.516 14.18 1 93.94 60 VAL B O 1
ATOM 1360 N N . ASP B 1 61 ? -13.102 19.078 12.555 1 96.12 61 ASP B N 1
ATOM 1361 C CA . ASP B 1 61 ? -14.539 19.344 12.562 1 96.12 61 ASP B CA 1
ATOM 1362 C C . ASP B 1 61 ? -15.211 18.766 11.328 1 96.12 61 ASP B C 1
ATOM 1364 O O . ASP B 1 61 ? -16.438 18.812 11.195 1 96.12 61 ASP B O 1
ATOM 1368 N N . GLN B 1 62 ? -14.477 18.312 10.414 1 97.81 62 GLN B N 1
ATOM 1369 C CA . GLN B 1 62 ? -15.031 17.672 9.219 1 97.81 62 GLN B CA 1
ATOM 1370 C C . GLN B 1 62 ? -14.797 16.172 9.234 1 97.81 62 GLN B C 1
ATOM 1372 O O . GLN B 1 62 ? -13.812 15.695 9.812 1 97.81 62 GLN B O 1
ATOM 1377 N N . ALA B 1 63 ? -15.766 15.477 8.617 1 98.12 63 ALA B N 1
ATOM 1378 C CA . ALA B 1 63 ? -15.562 14.039 8.461 1 98.12 63 ALA B CA 1
ATOM 1379 C C . ALA B 1 63 ? -14.359 13.742 7.57 1 98.12 63 ALA B C 1
ATOM 1381 O O . ALA B 1 63 ? -14.242 14.289 6.477 1 98.12 63 ALA B O 1
ATOM 1382 N N . ALA B 1 64 ? -13.484 12.93 8.062 1 98.75 64 ALA B N 1
ATOM 1383 C CA . ALA B 1 64 ? -12.297 12.578 7.297 1 98.75 64 ALA B CA 1
ATOM 1384 C C . ALA B 1 64 ? -12.578 11.398 6.363 1 98.75 64 ALA B C 1
ATOM 1386 O O . ALA B 1 64 ? -13.297 10.469 6.73 1 98.75 64 ALA B O 1
ATOM 1387 N N . ASP B 1 65 ? -12.008 11.453 5.184 1 98.75 65 ASP B N 1
ATOM 1388 C CA . ASP B 1 65 ? -12.047 10.312 4.277 1 98.75 65 ASP B CA 1
ATOM 1389 C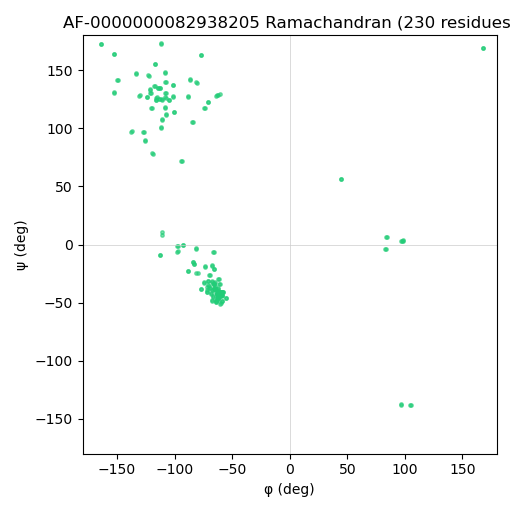 C . ASP B 1 65 ? -11.148 9.18 4.777 1 98.75 65 ASP B C 1
ATOM 1391 O O . ASP B 1 65 ? -11.43 8.008 4.539 1 98.75 65 ASP B O 1
ATOM 1395 N N . CYS B 1 66 ? -10.078 9.594 5.461 1 98.62 66 CYS B N 1
ATOM 1396 C CA . CYS B 1 66 ? -9.07 8.672 5.961 1 98.62 66 CYS B CA 1
ATOM 1397 C C . CYS B 1 66 ? -8.383 9.242 7.199 1 98.62 66 CYS B C 1
ATOM 1399 O O . CYS B 1 66 ? -7.926 10.383 7.195 1 98.62 66 CYS B O 1
ATOM 1401 N N . THR B 1 67 ? -8.289 8.461 8.242 1 98.81 67 THR B N 1
ATOM 1402 C CA . THR B 1 67 ? -7.582 8.844 9.461 1 98.81 67 THR B CA 1
ATOM 1403 C C . THR B 1 67 ? -6.336 7.98 9.664 1 98.81 67 THR B C 1
ATOM 1405 O O . THR B 1 67 ? -6.418 6.75 9.648 1 98.81 67 THR B O 1
ATOM 1408 N N . LEU B 1 68 ? -5.27 8.648 9.805 1 98.75 68 LEU B N 1
ATOM 1409 C CA . LEU B 1 68 ? -3.994 7.996 10.078 1 98.75 68 LEU B CA 1
ATOM 1410 C C . LEU B 1 68 ? -3.598 8.172 11.539 1 98.75 68 LEU B C 1
ATOM 1412 O O . LEU B 1 68 ? -3.506 9.297 12.031 1 98.75 68 LEU B O 1
ATOM 1416 N N . VAL B 1 69 ? -3.357 7.059 12.219 1 98.69 69 VAL B N 1
ATOM 1417 C CA . VAL B 1 69 ? -3.021 7.055 13.633 1 98.69 69 VAL B CA 1
ATOM 1418 C C . VAL B 1 69 ? -1.61 6.504 13.828 1 98.69 69 VAL B C 1
ATOM 1420 O O . VAL B 1 69 ? -1.311 5.387 13.406 1 98.69 69 VAL B O 1
ATOM 1423 N N . MET B 1 70 ? -0.751 7.262 14.477 1 98.25 70 MET B N 1
ATOM 1424 C CA . MET B 1 70 ? 0.625 6.82 14.688 1 98.25 70 MET B CA 1
ATOM 1425 C C . MET B 1 70 ? 1.303 7.656 15.766 1 98.25 70 MET B C 1
ATOM 1427 O O . MET B 1 70 ? 0.747 8.656 16.219 1 98.25 70 MET B O 1
ATOM 1431 N N . SER B 1 71 ? 2.525 7.258 16.172 1 97.62 71 SER B N 1
ATOM 1432 C CA . SER B 1 71 ? 3.324 8.055 17.094 1 97.62 71 SER B CA 1
ATOM 1433 C C . SER B 1 71 ? 3.969 9.242 16.375 1 97.62 71 SER B C 1
ATOM 1435 O O . SER B 1 71 ? 4.086 9.25 15.148 1 97.62 71 SER B O 1
ATOM 1437 N N . PHE B 1 72 ? 4.406 10.172 17.172 1 96.06 72 PHE B N 1
ATOM 1438 C CA . PHE B 1 72 ? 5.098 11.328 16.609 1 96.06 72 PHE B CA 1
ATOM 1439 C C . PHE B 1 72 ? 6.375 10.898 15.898 1 96.06 72 PHE B C 1
ATOM 1441 O O . PHE B 1 72 ? 6.684 11.406 14.812 1 96.06 72 PHE B O 1
ATOM 1448 N N . ASP B 1 73 ? 7.062 9.961 16.484 1 95.44 73 ASP B N 1
ATOM 1449 C CA . ASP B 1 73 ? 8.281 9.453 15.875 1 95.44 73 ASP B CA 1
ATOM 1450 C C . ASP B 1 73 ? 7.988 8.828 14.508 1 95.44 73 ASP B C 1
ATOM 1452 O O . ASP B 1 73 ? 8.656 9.141 13.523 1 95.44 73 ASP B O 1
ATOM 1456 N N . SER B 1 74 ? 6.922 8.008 14.414 1 96.5 74 SER B N 1
ATOM 1457 C CA . SER B 1 74 ? 6.523 7.391 13.156 1 96.5 74 SER B CA 1
ATOM 1458 C C . SER B 1 74 ? 6.078 8.438 12.141 1 96.5 74 SER B C 1
ATOM 1460 O O . SER B 1 74 ? 6.398 8.328 10.953 1 96.5 74 SER B O 1
ATOM 1462 N N . PHE B 1 75 ? 5.395 9.422 12.656 1 96.38 75 PHE B N 1
ATOM 1463 C CA . PHE B 1 75 ? 4.914 10.492 11.789 1 96.38 75 PHE B CA 1
ATOM 1464 C C . PHE B 1 75 ? 6.078 11.227 11.133 1 96.38 75 PHE B C 1
ATOM 1466 O O . PHE B 1 75 ? 6.082 11.43 9.914 1 96.38 75 PHE B O 1
ATOM 1473 N N . GLN B 1 76 ? 7.098 11.57 11.891 1 93.56 76 GLN B N 1
ATOM 1474 C CA . GLN B 1 76 ? 8.258 12.266 11.352 1 93.56 76 GLN B CA 1
ATOM 1475 C C . GLN B 1 76 ? 8.977 11.422 10.305 1 93.56 76 GLN B C 1
ATOM 1477 O O . GLN B 1 76 ? 9.336 11.922 9.234 1 93.56 76 GLN B O 1
ATOM 1482 N N . LYS B 1 77 ? 9.148 10.188 10.594 1 94.25 77 LYS B N 1
ATOM 1483 C CA . LYS B 1 77 ? 9.805 9.273 9.664 1 94.25 77 LYS B CA 1
ATOM 1484 C C . LYS B 1 77 ? 8.969 9.078 8.406 1 94.25 77 LYS B C 1
ATOM 1486 O O . LYS B 1 77 ? 9.508 8.984 7.301 1 94.25 77 LYS B O 1
ATOM 1491 N N . PHE B 1 78 ? 7.672 9.023 8.602 1 95.06 78 PHE B N 1
ATOM 1492 C CA . PHE B 1 78 ? 6.746 8.891 7.48 1 95.06 78 PHE B CA 1
ATOM 1493 C C . PHE B 1 78 ? 6.84 10.094 6.555 1 95.06 78 PHE B C 1
ATOM 1495 O O . PHE B 1 78 ? 6.961 9.938 5.336 1 95.06 78 PHE B O 1
ATOM 1502 N N . LEU B 1 79 ? 6.863 11.25 7.121 1 93.69 79 LEU B N 1
ATOM 1503 C CA . LEU B 1 79 ? 6.898 12.492 6.363 1 93.69 79 LEU B CA 1
ATOM 1504 C C . LEU B 1 79 ? 8.203 12.617 5.582 1 93.69 79 LEU B C 1
ATOM 1506 O O . LEU B 1 79 ? 8.211 13.148 4.465 1 93.69 79 LEU B O 1
ATOM 1510 N N . THR B 1 80 ? 9.266 12.102 6.18 1 90.62 80 THR B N 1
ATOM 1511 C CA . THR B 1 80 ? 10.586 12.281 5.574 1 90.62 80 THR B CA 1
ATOM 1512 C C . THR B 1 80 ? 10.93 11.102 4.676 1 90.62 80 THR B C 1
ATOM 1514 O O . THR B 1 80 ? 12.016 11.055 4.098 1 90.62 80 THR B O 1
ATOM 1517 N N . GLY B 1 81 ? 10.047 10.117 4.574 1 88.31 81 GLY B N 1
ATOM 1518 C CA . GLY B 1 81 ? 10.266 8.984 3.693 1 88.31 81 GLY B CA 1
ATOM 1519 C C . GLY B 1 81 ? 11.117 7.898 4.324 1 88.31 81 GLY B C 1
ATOM 1520 O O . GLY B 1 81 ? 11.531 6.949 3.65 1 88.31 81 GLY B O 1
ATOM 1521 N N . LYS B 1 82 ? 11.438 8.008 5.559 1 91.88 82 LYS B N 1
ATOM 1522 C CA . LYS B 1 82 ? 12.242 7.031 6.277 1 91.88 82 LYS B CA 1
ATOM 1523 C C . LYS B 1 82 ? 11.391 5.875 6.785 1 91.88 82 LYS B C 1
ATOM 1525 O O . LYS B 1 82 ? 11.914 4.855 7.234 1 91.88 82 LYS B O 1
ATOM 1530 N N . LEU B 1 83 ? 10.117 6.043 6.828 1 92.88 83 LEU B N 1
ATOM 1531 C CA . LEU B 1 83 ? 9.141 4.996 7.121 1 92.88 83 LEU B CA 1
ATOM 1532 C C . LEU B 1 83 ? 8.18 4.809 5.953 1 92.88 83 LEU B C 1
ATOM 1534 O O . LEU B 1 83 ? 7.465 5.742 5.578 1 92.88 83 LEU B O 1
ATOM 1538 N N . ASN B 1 84 ? 8.227 3.582 5.379 1 90.94 84 ASN B N 1
ATOM 1539 C CA . ASN B 1 84 ? 7.277 3.23 4.332 1 90.94 84 ASN B CA 1
ATOM 1540 C C . ASN B 1 84 ? 5.871 3.039 4.895 1 90.94 84 ASN B C 1
ATOM 1542 O O . ASN B 1 84 ? 5.668 2.234 5.805 1 90.94 84 ASN B O 1
ATOM 1546 N N . GLY B 1 85 ? 4.934 3.77 4.402 1 93.94 85 GLY B N 1
ATOM 1547 C CA . GLY B 1 85 ? 3.584 3.775 4.945 1 93.94 85 GLY B CA 1
ATOM 1548 C C . GLY B 1 85 ? 2.916 2.414 4.895 1 93.94 85 GLY B C 1
ATOM 1549 O O . GLY B 1 85 ? 2.264 2 5.855 1 93.94 85 GLY B O 1
ATOM 1550 N N . THR B 1 86 ? 3.113 1.698 3.795 1 92.06 86 THR B N 1
ATOM 1551 C CA . THR B 1 86 ? 2.527 0.371 3.646 1 92.06 86 THR B CA 1
ATOM 1552 C C . THR B 1 86 ? 3.096 -0.591 4.688 1 92.06 86 THR B C 1
ATOM 1554 O O . THR B 1 86 ? 2.346 -1.292 5.367 1 92.06 86 THR B O 1
ATOM 1557 N N . MET B 1 87 ? 4.406 -0.58 4.797 1 90.62 87 MET B N 1
ATOM 1558 C CA . MET B 1 87 ? 5.047 -1.426 5.801 1 90.62 87 MET B CA 1
ATOM 1559 C C . MET B 1 87 ? 4.602 -1.035 7.203 1 90.62 87 MET B C 1
ATOM 1561 O O . MET B 1 87 ? 4.371 -1.901 8.055 1 90.62 87 MET B O 1
ATOM 1565 N N . ALA B 1 88 ? 4.535 0.234 7.508 1 95.56 88 ALA B N 1
ATOM 1566 C CA . ALA B 1 88 ? 4.109 0.737 8.812 1 95.56 88 ALA B CA 1
ATOM 1567 C C . ALA B 1 88 ? 2.699 0.266 9.148 1 95.56 88 ALA B C 1
ATOM 1569 O O . ALA B 1 88 ? 2.414 -0.089 10.297 1 95.56 88 ALA B O 1
ATOM 1570 N N . PHE B 1 89 ? 1.839 0.29 8.164 1 96 89 PHE B N 1
ATOM 1571 C CA . PHE B 1 89 ? 0.475 -0.196 8.344 1 96 89 PHE B CA 1
ATOM 1572 C C . PHE B 1 89 ? 0.47 -1.676 8.703 1 96 89 PHE B C 1
ATOM 1574 O O . PHE B 1 89 ? -0.113 -2.07 9.719 1 96 89 PHE B O 1
ATOM 1581 N N . MET B 1 90 ? 1.246 -2.424 8.016 1 90.81 90 MET B N 1
ATOM 1582 C CA . MET B 1 90 ? 1.295 -3.869 8.219 1 90.81 90 MET B CA 1
ATOM 1583 C C . MET B 1 90 ? 1.865 -4.207 9.594 1 90.81 90 MET B C 1
ATOM 1585 O O . MET B 1 90 ? 1.388 -5.129 10.258 1 90.81 90 MET B O 1
ATOM 1589 N N . THR B 1 91 ? 2.826 -3.482 9.992 1 92.19 91 THR B N 1
ATOM 1590 C CA . THR B 1 91 ? 3.512 -3.799 11.242 1 92.19 91 THR B CA 1
ATOM 1591 C C . THR B 1 91 ? 2.764 -3.207 12.43 1 92.19 91 THR B C 1
ATOM 1593 O O . THR B 1 91 ? 3.131 -3.449 13.586 1 92.19 91 THR B O 1
ATOM 1596 N N . GLY B 1 92 ? 1.841 -2.271 12.172 1 95.12 92 GLY B N 1
ATOM 1597 C CA . GLY B 1 92 ? 1.038 -1.705 13.242 1 95.12 92 GLY B CA 1
ATOM 1598 C C . GLY B 1 92 ? 1.569 -0.377 13.75 1 95.12 92 GLY B C 1
ATOM 1599 O O . GLY B 1 92 ? 0.994 0.222 14.664 1 95.12 92 GLY B O 1
ATOM 1600 N N . LYS B 1 93 ? 2.631 0.091 13.109 1 97 93 LYS B N 1
ATOM 1601 C CA . LYS B 1 93 ? 3.166 1.405 13.453 1 97 93 LYS B CA 1
ATOM 1602 C C . LYS B 1 93 ? 2.262 2.52 12.938 1 97 93 LYS B C 1
ATOM 1604 O O . LYS B 1 93 ? 2.359 3.664 13.383 1 97 93 LYS B O 1
ATOM 1609 N N . LEU B 1 94 ? 1.487 2.178 12.039 1 97.81 94 LEU B N 1
ATOM 1610 C CA . LEU B 1 94 ? 0.451 3.027 11.469 1 97.81 94 LEU B CA 1
ATOM 1611 C C . LEU B 1 94 ? -0.893 2.307 11.445 1 97.81 94 LEU B C 1
ATOM 1613 O O . LEU B 1 94 ? -0.964 1.132 11.078 1 97.81 94 LEU B O 1
ATOM 1617 N N . LYS B 1 95 ? -1.87 2.955 11.969 1 98 95 LYS B N 1
ATOM 1618 C CA . LYS B 1 95 ? -3.246 2.492 11.82 1 98 95 LYS B CA 1
ATOM 1619 C C . LYS B 1 95 ? -4.027 3.393 10.867 1 98 95 LYS B C 1
ATOM 1621 O O . LYS B 1 95 ? -3.898 4.617 10.914 1 98 95 LYS B O 1
ATOM 1626 N N . ILE B 1 96 ? -4.836 2.812 10.047 1 97.88 96 ILE B N 1
ATOM 1627 C CA . ILE B 1 96 ? -5.629 3.572 9.078 1 97.88 96 ILE B CA 1
ATOM 1628 C C . ILE B 1 96 ? -7.109 3.256 9.266 1 97.88 96 ILE B C 1
ATOM 1630 O O . ILE B 1 96 ? -7.504 2.088 9.281 1 97.88 96 ILE B O 1
ATOM 1634 N N . ASN B 1 97 ? -7.879 4.207 9.422 1 97.88 97 ASN B N 1
ATOM 1635 C CA . ASN B 1 97 ? -9.336 4.109 9.422 1 97.88 97 ASN B CA 1
ATOM 1636 C C . ASN B 1 97 ? -9.945 4.844 8.227 1 97.88 97 ASN B C 1
ATOM 1638 O O . ASN B 1 97 ? -9.578 5.98 7.938 1 97.88 97 ASN B O 1
ATOM 1642 N N . GLY B 1 98 ? -10.883 4.195 7.582 1 97 98 GLY B N 1
ATOM 1643 C CA . GLY B 1 98 ? -11.508 4.832 6.434 1 97 98 GLY B CA 1
ATOM 1644 C C . GLY B 1 98 ? -11.047 4.258 5.109 1 97 98 GLY B C 1
ATOM 1645 O O . GLY B 1 98 ? -10.938 3.039 4.957 1 97 98 GLY B O 1
ATOM 1646 N N . ASP B 1 99 ? -10.797 5.129 4.078 1 96.31 99 ASP B N 1
ATOM 1647 C CA . ASP B 1 99 ? -10.477 4.723 2.715 1 96.31 99 ASP B CA 1
ATOM 1648 C C . ASP B 1 99 ? -8.984 4.418 2.564 1 96.31 99 ASP B C 1
ATOM 1650 O O . ASP B 1 99 ? -8.172 5.336 2.438 1 96.31 99 ASP B O 1
ATOM 1654 N N . LEU B 1 100 ? -8.688 3.191 2.486 1 94.12 100 LEU B N 1
ATOM 1655 C CA . LEU B 1 100 ? -7.297 2.756 2.402 1 94.12 100 LEU B CA 1
ATOM 1656 C C . LEU B 1 100 ? -6.664 3.209 1.09 1 94.12 100 LEU B C 1
ATOM 1658 O O . LEU B 1 100 ? -5.48 3.564 1.055 1 94.12 100 LEU B O 1
ATOM 1662 N N . THR B 1 101 ? -7.496 3.248 0.009 1 93.25 101 THR B N 1
ATOM 1663 C CA . THR B 1 101 ? -6.977 3.693 -1.279 1 93.25 101 THR B CA 1
ATOM 1664 C C . THR B 1 101 ? -6.48 5.133 -1.192 1 93.25 101 THR B C 1
ATOM 1666 O O . THR B 1 101 ? -5.477 5.488 -1.812 1 93.25 101 THR B O 1
ATOM 1669 N N . LYS B 1 102 ? -7.145 5.922 -0.376 1 96.56 102 LYS B N 1
ATOM 1670 C CA . LYS B 1 102 ? -6.727 7.309 -0.197 1 96.56 102 LYS B CA 1
ATOM 1671 C C . LYS B 1 102 ? -5.461 7.395 0.655 1 96.56 102 LYS B C 1
ATOM 1673 O O . LYS B 1 102 ? -4.641 8.297 0.465 1 96.56 102 LYS B O 1
ATOM 1678 N N . ALA B 1 103 ? -5.32 6.453 1.616 1 96.81 103 ALA B N 1
ATOM 1679 C CA . ALA B 1 103 ? -4.082 6.395 2.385 1 96.81 103 ALA B CA 1
ATOM 1680 C C . ALA B 1 103 ? -2.885 6.117 1.477 1 96.81 103 ALA B C 1
ATOM 1682 O O . ALA B 1 103 ? -1.841 6.762 1.602 1 96.81 103 ALA B O 1
ATOM 1683 N N . ILE B 1 104 ? -3.055 5.25 0.577 1 93.94 104 ILE B N 1
ATOM 1684 C CA . ILE B 1 104 ? -2 4.898 -0.368 1 93.94 104 ILE B CA 1
ATOM 1685 C C . ILE B 1 104 ? -1.71 6.086 -1.283 1 93.94 104 ILE B C 1
ATOM 1687 O O . ILE B 1 104 ? -0.549 6.441 -1.503 1 93.94 104 ILE B O 1
ATOM 1691 N N . LYS B 1 105 ? -2.75 6.695 -1.756 1 94.81 105 LYS B N 1
ATOM 1692 C CA . LYS B 1 105 ? -2.578 7.879 -2.594 1 94.81 105 LYS B CA 1
ATOM 1693 C C . LYS B 1 105 ? -1.792 8.961 -1.858 1 94.81 105 LYS B C 1
ATOM 1695 O O . LYS B 1 105 ? -0.941 9.625 -2.451 1 94.81 105 LYS B O 1
ATOM 1700 N N . LEU B 1 106 ? -2.061 9.148 -0.6 1 96.31 106 LEU B N 1
ATOM 1701 C CA . LEU B 1 106 ? -1.332 10.125 0.201 1 96.31 106 LEU B CA 1
ATOM 1702 C C . LEU B 1 106 ? 0.16 9.812 0.216 1 96.31 106 LEU B C 1
ATOM 1704 O O . LEU B 1 106 ? 0.989 10.711 0.073 1 96.31 106 LEU B O 1
ATOM 1708 N N . GLU B 1 107 ? 0.46 8.578 0.48 1 93.38 107 GLU B N 1
ATOM 1709 C CA . GLU B 1 107 ? 1.863 8.172 0.473 1 93.38 107 GLU B CA 1
ATOM 1710 C C . GLU B 1 107 ? 2.529 8.516 -0.856 1 93.38 107 GLU B C 1
ATOM 1712 O O . GLU B 1 107 ? 3.641 9.047 -0.88 1 93.38 107 GLU B O 1
ATOM 1717 N N . ALA B 1 108 ? 1.847 8.195 -1.977 1 92.12 108 ALA B N 1
ATOM 1718 C CA . ALA B 1 108 ? 2.377 8.508 -3.301 1 92.12 108 ALA B CA 1
ATOM 1719 C C . ALA B 1 108 ? 2.586 10.016 -3.465 1 92.12 108 ALA B C 1
ATOM 1721 O O . ALA B 1 108 ? 3.584 10.445 -4.043 1 92.12 108 ALA B O 1
ATOM 1722 N N . ILE B 1 109 ? 1.698 10.781 -2.992 1 94.06 109 ILE B N 1
ATOM 1723 C CA . ILE B 1 109 ? 1.764 12.234 -3.062 1 94.06 109 ILE B CA 1
ATOM 1724 C C . ILE B 1 109 ? 2.965 12.734 -2.264 1 94.06 109 ILE B C 1
ATOM 1726 O O . ILE B 1 109 ? 3.764 13.531 -2.768 1 94.06 109 ILE B O 1
ATOM 1730 N N . LEU B 1 110 ? 3.135 12.273 -1.017 1 92.88 110 LEU B N 1
ATOM 1731 C CA . LEU B 1 110 ? 4.18 12.75 -0.12 1 92.88 110 LEU B CA 1
ATOM 1732 C C . LEU B 1 110 ? 5.562 12.453 -0.686 1 92.88 110 LEU B C 1
ATOM 1734 O O . LEU B 1 110 ? 6.508 13.211 -0.46 1 92.88 110 LEU B O 1
ATOM 1738 N N . LYS B 1 111 ? 5.625 11.43 -1.413 1 90.06 111 LYS B N 1
ATOM 1739 C CA . LYS B 1 111 ? 6.898 11.062 -2.02 1 90.06 111 LYS B CA 1
ATOM 1740 C C . LYS B 1 111 ? 7.348 12.102 -3.039 1 90.06 111 LYS B C 1
ATOM 1742 O O . LYS B 1 111 ? 8.523 12.141 -3.416 1 90.06 111 LYS B O 1
ATOM 1747 N N . GLN B 1 112 ? 6.418 12.844 -3.498 1 92.56 112 GLN B N 1
ATOM 1748 C CA . GLN B 1 112 ? 6.738 13.875 -4.484 1 92.56 112 GLN B CA 1
ATOM 1749 C C . GLN B 1 112 ? 7.281 15.125 -3.811 1 92.56 112 GLN B C 1
ATOM 1751 O O . GLN B 1 112 ? 7.656 16.094 -4.488 1 92.56 112 GLN B O 1
ATOM 1756 N N . TYR B 1 113 ? 7.32 15.148 -2.504 1 93.62 113 TYR B N 1
ATOM 1757 C CA . TYR B 1 113 ? 7.785 16.297 -1.742 1 93.62 113 TYR B CA 1
ATOM 1758 C C . TYR B 1 113 ? 9.031 15.953 -0.936 1 93.62 113 TYR B C 1
ATOM 1760 O O . TYR B 1 113 ? 9.32 14.773 -0.708 1 93.62 113 TYR B O 1
ATOM 1768 N N . ASN B 1 114 ? 9.82 16.891 -0.604 1 84.38 114 ASN B N 1
ATOM 1769 C CA . ASN B 1 114 ? 10.984 16.75 0.266 1 84.38 114 ASN B CA 1
ATOM 1770 C C . ASN B 1 114 ? 10.773 17.469 1.6 1 84.38 114 ASN B C 1
ATOM 1772 O O . ASN B 1 114 ? 10.875 18.688 1.676 1 84.38 114 ASN B O 1
ATOM 1776 N N . PHE B 1 115 ? 10.445 16.641 2.609 1 84.19 115 PHE B N 1
ATOM 1777 C CA . PHE B 1 115 ? 10.234 17.25 3.92 1 84.19 115 PHE B CA 1
ATOM 1778 C C . PHE B 1 115 ? 11.492 17.125 4.777 1 84.19 115 PHE B C 1
ATOM 1780 O O . PHE B 1 115 ? 11.5 17.578 5.93 1 84.19 115 PHE B O 1
ATOM 1787 N N . SER B 1 116 ? 12.594 16.344 4.254 1 69.44 116 SER B N 1
ATOM 1788 C CA . SER B 1 116 ? 13.828 16.094 4.996 1 69.44 116 SER B CA 1
ATOM 1789 C C . SER B 1 116 ? 14.617 17.391 5.199 1 69.44 116 SER B C 1
ATOM 1791 O O . SER B 1 116 ? 15.461 17.469 6.09 1 69.44 116 SER B O 1
ATOM 1793 N N . ASP B 1 117 ? 14.43 18.578 4.75 1 53.5 117 ASP B N 1
ATOM 1794 C CA . ASP B 1 117 ? 15.422 19.609 5.008 1 53.5 117 ASP B CA 1
ATOM 1795 C C . ASP B 1 117 ? 15.352 20.094 6.457 1 53.5 117 ASP B C 1
ATOM 1797 O O . ASP B 1 117 ? 14.273 20.109 7.059 1 53.5 117 ASP B O 1
#

Foldseek 3Di:
DVVLCVVVVVLLVVVQVQCLVPQVLLAPPAFKEKEAEDDSNGAIWIWGGDRRHTDIGRDPPDDGQKYKYAYPVQVVCLLQVVDDPVVCCVVVRIPMDHDVVVVVSVSVSSVVTHPPD/DVVLCVVVVVLLVVVQVQCLVPQVLLAPPAFKEKEAEDDSNGAIWIWGGDRRHTDIGRDPPDDGQKYKYAYPVQVVCLLQVVDDPVVCCVVVRIPMDHDVVVVVSVSVSSVVTHPPD

Radius of gyration: 20.38 Å; Cα contacts (8 Å, |Δi|>4): 402; chains: 2; bounding box: 34×51×55 Å

InterPro domains:
  IPR003033 SCP2 sterol-binding domain [PF02036] (21-111)
  IPR036527 SCP2 sterol-binding domain superfamily [G3DSA:3.30.1050.10] (2-115)
  IPR036527 SCP2 sterol-binding domain superfamily [SSF55718] (8-113)
  IPR051935 Hydroxysteroid dehydrogenase-like protein 2 [PTHR42808] (3-114)

Solvent-accessible surface area (backbone atoms only — not comparable to full-atom values): 12392 Å² total; per-residue (Å²): 117,72,72,32,49,47,52,48,52,52,48,45,52,49,51,28,49,54,37,54,75,53,28,71,75,38,48,76,36,74,48,33,36,28,40,40,30,33,72,81,38,57,47,54,33,26,43,40,33,50,60,30,39,48,44,62,38,65,68,79,82,66,88,55,52,25,35,41,35,31,36,35,70,49,48,54,29,39,59,48,64,76,34,57,64,69,60,28,40,74,73,60,55,28,44,79,47,75,42,61,70,56,53,52,48,47,52,61,39,50,68,76,52,82,63,68,121,119,70,72,32,49,46,52,49,53,52,48,44,51,49,51,28,49,52,37,53,76,54,27,70,76,40,48,76,35,75,49,32,38,29,41,42,31,34,72,81,39,58,48,52,32,26,43,40,33,51,60,32,39,48,46,62,38,65,68,78,80,65,85,55,51,25,35,42,37,32,36,36,70,50,48,53,30,40,58,47,65,75,35,57,64,68,60,28,40,74,73,60,56,27,42,80,46,74,40,62,70,56,53,51,50,47,53,60,40,50,67,76,51,83,62,68,120

Nearest PDB structures (foldseek):
  1c44-assembly1_A  TM=8.676E-01  e=6.025E-08  Oryctolagus cuniculus
  4uei-assembly1_A  TM=8.477E-01  e=2.937E-08  Helicoverpa armigera
  4pdx-assembly1_B  TM=7.714E-01  e=1.686E-06  Escherichia coli K-12
  4pdx-assembly1_A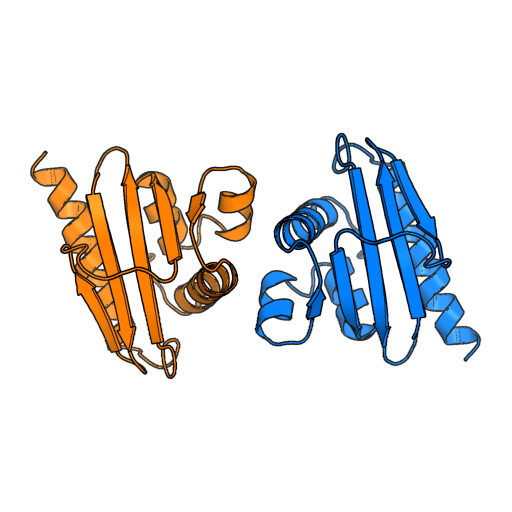  TM=7.632E-01  e=2.844E-06  Escherichia coli K-12
  5a23-assembly1_C  TM=7.771E-01  e=8.088E-06  Pseudomonas aeruginosa

Secondary structure (DSSP, 8-state):
-HHHHHHHHHHHHHHHHHHHHS-GGGTT-EEEEEEEEESTT-EEEEEEEETTEEEEES---S--SEEEEEEHHHHHHHHTTSS-HHHHHHHTSEEEEE-HHHHHHHHHHHTTS----/-HHHHHHHHHHHHHHHHHHHHS-GGGTT-EEEEEEEEESTT-EEEEEEEESS-EEEES---S--SEEEEEEHHHHHHHHTTSS-HHHHHHHTSEEEEE-HHHHHHHHHHHTTS----

pLDDT: mean 92.45, std 11.62, range [37.78, 98.88]

Sequence (234 aa):
MSKQHGTLSEIMDKIQSELNQNSEPISGVNTIYQFDISGDAEGSFQLRLQDGTGKVVLDVDQAADCTLVMSFDSFQKFLTGKLNGTMAFMTGKLKINGDLTKAIKLEAILKQYNFSDMSKQHGTLSEIMDKIQSELNQNSEPISGVNTIYQFDISGDAEGSFQLRLQDGTGKVVLDVDQAADCTLVMSFDSFQKFLTGKLNGTMAFMTGKLKINGDLTKAIKLEAILKQYNFSD

Organism: NCBI:txid1808955